Protein AF-A0A7X5IGL6-F1 (afdb_monomer_lite)

Sequence (252 aa):
SVEHILKLHDDEIRRQEVSFRLQKNGRVCREHMRFNRDTLEWEMNYDPYYCGSSRCAGMCPVLGHELDKKKGNVFYDVKISYLRNDLNGTLFEGQVDTRIIKGKKLFDHPVSMDIGKICARLCQDRIREKVRRHYFTQLFFSEYHGRYFSFEIQNVRAERRESRELMQDLEDIRNGIQIVHASDMEKRDSENKRERRRQARESAVRRLEKKLLENGYESLEKFSVDRRHADKWLGEERIAELEQMRLEKEKE

Foldseek 3Di:
DVVVVVVVLVVVLVVLVVVVCVVLVNLADPVQWDQDPVVRHIDGDDDLLVCQVVQDFAQHSNVRHGFAPQWWFWFKKKKKKWFDPVQPVHPCHRDIAIEIAGGDTPDPDTHGLVSLQVCLVPVPVVVVVVVCVVCVVVVVCCVVVVIDIDMDIGDTDIDRDGDDDVVVVVVCVVVVYHYHYPVVVVVVVVVVVVVVVVVVLVVLVVVLLVVCLVQNLVNDDPPDPSNVCCCVPQNDVNSVVSVVNSVVVVVD

Structure (mmCIF, N/CA/C/O backbone):
data_AF-A0A7X5IGL6-F1
#
_entry.id   AF-A0A7X5IGL6-F1
#
loop_
_atom_site.group_PDB
_atom_site.id
_atom_site.type_symbol
_atom_site.label_atom_id
_atom_site.label_alt_id
_atom_site.label_comp_id
_atom_site.label_asym_id
_atom_site.label_entity_id
_atom_site.label_seq_id
_atom_site.pdbx_PDB_ins_code
_atom_site.Cartn_x
_atom_site.Cartn_y
_atom_site.Cartn_z
_atom_site.occupancy
_atom_site.B_iso_or_equiv
_atom_site.auth_seq_id
_atom_site.auth_comp_id
_atom_site.auth_asym_id
_atom_site.auth_atom_id
_atom_site.pdbx_PDB_model_num
ATOM 1 N N . SER A 1 1 ? 49.011 -21.127 -3.233 1.00 74.75 1 SER A N 1
ATOM 2 C CA . SER A 1 1 ? 48.026 -21.138 -2.129 1.00 74.75 1 SER A CA 1
ATOM 3 C C . SER A 1 1 ? 46.642 -20.896 -2.706 1.00 74.75 1 SER A C 1
ATOM 5 O O . SER A 1 1 ? 46.536 -20.095 -3.630 1.00 74.75 1 SER A O 1
ATOM 7 N N . VAL A 1 2 ? 45.606 -21.561 -2.187 1.00 74.81 2 VAL A N 1
ATOM 8 C CA . VAL A 1 2 ? 44.196 -21.364 -2.593 1.00 74.81 2 VAL A CA 1
ATOM 9 C C . VAL A 1 2 ? 43.794 -19.885 -2.506 1.00 74.81 2 VAL A C 1
ATOM 11 O O . VAL A 1 2 ? 43.130 -19.364 -3.395 1.00 74.81 2 VAL A O 1
ATOM 14 N N . GLU A 1 3 ? 44.315 -19.168 -1.512 1.00 74.94 3 GLU A N 1
ATOM 15 C CA . GLU A 1 3 ? 44.096 -17.728 -1.331 1.00 74.94 3 GLU A CA 1
ATOM 16 C C . GLU A 1 3 ? 44.603 -16.870 -2.498 1.00 74.94 3 GLU A C 1
ATOM 18 O O . GLU A 1 3 ? 44.042 -15.819 -2.788 1.00 74.94 3 GLU A O 1
ATOM 23 N N . HIS A 1 4 ? 45.665 -17.302 -3.180 1.00 76.31 4 HIS A N 1
ATOM 24 C CA . HIS A 1 4 ? 46.206 -16.578 -4.329 1.00 76.31 4 HIS A CA 1
ATOM 25 C C . HIS A 1 4 ? 45.304 -16.736 -5.560 1.00 76.31 4 HIS A C 1
ATOM 27 O O . HIS A 1 4 ? 45.087 -15.775 -6.286 1.00 76.31 4 HIS A O 1
ATOM 33 N N . ILE A 1 5 ? 44.722 -17.923 -5.751 1.00 73.69 5 ILE A N 1
ATOM 34 C CA . ILE A 1 5 ? 43.797 -18.212 -6.858 1.00 73.69 5 ILE A CA 1
ATOM 35 C C . ILE A 1 5 ? 42.486 -17.437 -6.676 1.00 73.69 5 ILE A C 1
ATOM 37 O O . ILE A 1 5 ? 41.992 -16.843 -7.629 1.00 73.69 5 ILE A O 1
ATOM 41 N N . LEU A 1 6 ? 41.964 -17.378 -5.446 1.00 78.44 6 LEU A N 1
ATOM 42 C CA . LEU A 1 6 ? 40.771 -16.588 -5.128 1.00 78.44 6 LEU A CA 1
ATOM 43 C C . LEU A 1 6 ? 40.991 -15.091 -5.386 1.00 78.44 6 LEU A C 1
ATOM 45 O O . LEU A 1 6 ? 40.146 -14.451 -6.002 1.00 78.44 6 LEU A O 1
ATOM 49 N N . LYS A 1 7 ? 42.158 -14.551 -5.010 1.00 80.31 7 LYS A N 1
ATOM 50 C CA . LYS A 1 7 ? 42.509 -13.150 -5.294 1.00 80.31 7 LYS A CA 1
ATOM 51 C C . LYS A 1 7 ? 42.582 -12.850 -6.793 1.00 80.31 7 LYS A C 1
ATOM 53 O O . LYS A 1 7 ? 42.052 -11.835 -7.225 1.00 80.31 7 LYS A O 1
ATOM 58 N N . LEU A 1 8 ? 43.192 -13.735 -7.585 1.00 78.38 8 LEU A N 1
ATOM 59 C CA . LEU A 1 8 ? 43.260 -13.571 -9.042 1.00 78.38 8 LEU A CA 1
ATOM 60 C C . LEU A 1 8 ? 41.869 -13.595 -9.689 1.00 78.38 8 LEU A C 1
ATOM 62 O O . LEU A 1 8 ? 41.614 -12.843 -10.626 1.00 78.38 8 LEU A O 1
ATOM 66 N N . HIS A 1 9 ? 40.966 -14.433 -9.177 1.00 79.00 9 HIS A N 1
ATOM 67 C CA . HIS A 1 9 ? 39.586 -14.486 -9.646 1.00 79.00 9 HIS A CA 1
ATOM 68 C C . HIS A 1 9 ? 38.806 -13.212 -9.286 1.00 79.00 9 HIS A C 1
ATOM 70 O O . HIS A 1 9 ? 38.131 -12.648 -10.145 1.00 79.00 9 HIS A O 1
ATOM 76 N N . ASP A 1 10 ? 38.956 -12.704 -8.060 1.00 82.31 10 ASP A N 1
ATOM 77 C CA . ASP A 1 10 ? 38.349 -11.437 -7.635 1.00 82.31 10 ASP A CA 1
ATOM 78 C C . ASP A 1 10 ? 38.861 -10.244 -8.459 1.00 82.31 10 ASP A C 1
ATOM 80 O O . ASP A 1 10 ? 38.091 -9.345 -8.808 1.00 82.31 10 ASP A O 1
ATOM 84 N N . ASP A 1 11 ? 40.153 -10.230 -8.795 1.00 84.38 11 ASP A N 1
ATOM 85 C CA . ASP A 1 11 ? 40.749 -9.196 -9.643 1.00 84.38 11 ASP A CA 1
ATOM 86 C C . ASP A 1 11 ? 40.199 -9.246 -11.075 1.00 84.38 11 ASP A C 1
ATOM 88 O O . ASP A 1 11 ? 39.937 -8.199 -11.674 1.00 84.38 11 ASP A O 1
ATOM 92 N N . GLU A 1 12 ? 39.960 -10.443 -11.614 1.00 83.50 12 GLU A N 1
ATOM 93 C CA . GLU A 1 12 ? 39.344 -10.614 -12.931 1.00 83.50 12 GLU A CA 1
ATOM 94 C C . GLU A 1 12 ? 37.881 -10.146 -12.939 1.00 83.50 12 GLU A C 1
ATOM 96 O O . GLU A 1 12 ? 37.482 -9.379 -13.818 1.00 83.50 12 GLU A O 1
ATOM 101 N N . ILE A 1 13 ? 37.108 -10.481 -11.899 1.00 86.38 13 ILE A N 1
ATOM 102 C CA . ILE A 1 13 ? 35.734 -9.986 -11.719 1.00 86.38 13 ILE A CA 1
ATOM 103 C C . ILE A 1 13 ? 35.710 -8.448 -11.696 1.00 86.38 13 ILE A C 1
ATOM 105 O O . ILE A 1 13 ? 34.861 -7.827 -12.341 1.00 86.38 13 ILE A O 1
ATOM 109 N N . ARG A 1 14 ? 36.663 -7.803 -11.008 1.00 83.88 14 ARG A N 1
ATOM 110 C CA . ARG A 1 14 ? 36.775 -6.331 -10.981 1.00 83.88 14 ARG A CA 1
ATOM 111 C C . ARG A 1 14 ? 37.126 -5.740 -12.345 1.00 83.88 14 ARG A C 1
ATOM 113 O O . ARG A 1 14 ? 36.616 -4.677 -12.694 1.00 83.88 14 ARG A O 1
ATOM 120 N N . ARG A 1 15 ? 37.977 -6.395 -13.139 1.00 85.75 15 ARG A N 1
ATOM 121 C CA . ARG A 1 15 ? 38.280 -5.944 -14.512 1.00 85.75 15 ARG A CA 1
ATOM 122 C C . ARG A 1 15 ? 37.048 -6.017 -15.406 1.00 85.75 15 ARG A C 1
ATOM 124 O O . ARG A 1 15 ? 36.766 -5.061 -16.131 1.00 85.75 15 ARG A O 1
ATOM 131 N N . GLN A 1 16 ? 36.288 -7.103 -15.306 1.00 86.75 16 GLN A N 1
ATOM 132 C CA . GLN A 1 16 ? 35.021 -7.260 -16.018 1.00 86.75 16 GLN A CA 1
ATOM 133 C C . GLN A 1 16 ? 33.980 -6.214 -15.584 1.00 86.75 16 GLN A C 1
ATOM 135 O O . GLN A 1 16 ? 33.179 -5.756 -16.394 1.00 86.75 16 GLN A O 1
ATOM 140 N N . GLU A 1 17 ? 34.014 -5.762 -14.328 1.00 87.88 17 GLU A N 1
ATOM 141 C CA . GLU A 1 17 ? 33.139 -4.684 -13.854 1.00 87.88 17 GLU A CA 1
ATOM 142 C C . GLU A 1 17 ? 33.429 -3.366 -14.590 1.00 87.88 17 GLU A C 1
ATOM 144 O O . GLU A 1 17 ? 32.517 -2.640 -14.996 1.00 87.88 17 GLU A O 1
ATOM 149 N N . VAL A 1 18 ? 34.713 -3.045 -14.782 1.00 86.81 18 VAL A N 1
ATOM 150 C CA . VAL A 1 18 ? 35.140 -1.834 -15.496 1.00 86.81 18 VAL A CA 1
ATOM 151 C C . VAL A 1 18 ? 34.727 -1.902 -16.964 1.00 86.81 18 VAL A C 1
ATOM 153 O O . VAL A 1 18 ? 34.175 -0.926 -17.478 1.00 86.81 18 VAL A O 1
ATOM 156 N N . SER A 1 19 ? 34.931 -3.045 -17.628 1.00 87.88 19 SER A N 1
ATOM 157 C CA . SER A 1 19 ? 34.513 -3.219 -19.023 1.00 87.88 19 SER A CA 1
ATOM 158 C C . SER A 1 19 ? 32.992 -3.106 -19.174 1.00 87.88 19 SER A C 1
ATOM 160 O O . SER A 1 19 ? 32.521 -2.399 -20.066 1.00 87.88 19 SER A O 1
ATOM 162 N N . PHE A 1 20 ? 32.216 -3.681 -18.252 1.00 88.69 20 PHE A N 1
ATOM 163 C CA . PHE A 1 20 ? 30.758 -3.569 -18.236 1.00 88.69 20 PHE A CA 1
ATOM 164 C C . PHE A 1 20 ? 30.281 -2.117 -18.065 1.00 88.69 20 PHE A C 1
ATOM 166 O O . PHE A 1 20 ? 29.387 -1.649 -18.777 1.00 88.69 20 PHE A O 1
ATOM 173 N N . ARG A 1 21 ? 30.910 -1.349 -17.166 1.00 88.44 21 ARG A N 1
ATOM 174 C CA . ARG A 1 21 ? 30.607 0.084 -16.995 1.00 88.44 21 ARG A CA 1
ATOM 175 C C . ARG A 1 21 ? 30.885 0.893 -18.257 1.00 88.44 21 ARG A C 1
ATOM 177 O O . ARG A 1 21 ? 30.090 1.776 -18.586 1.00 88.44 21 ARG A O 1
ATOM 184 N N . LEU A 1 22 ? 31.975 0.588 -18.961 1.00 88.69 22 LEU A N 1
ATOM 185 C CA . LEU A 1 22 ? 32.311 1.218 -20.238 1.00 88.69 22 LEU A CA 1
ATOM 186 C C . LEU A 1 22 ? 31.281 0.871 -21.321 1.00 88.69 22 LEU A C 1
ATOM 188 O O . LEU A 1 22 ? 30.780 1.776 -21.980 1.00 88.69 22 LEU A O 1
ATOM 192 N N . GLN A 1 23 ? 30.877 -0.399 -21.436 1.00 88.81 23 GLN A N 1
ATOM 193 C CA . GLN A 1 23 ? 29.836 -0.838 -22.381 1.00 88.81 23 GLN A CA 1
ATOM 194 C C . GLN A 1 23 ? 28.493 -0.120 -22.173 1.00 88.81 23 GLN A C 1
ATOM 196 O O . GLN A 1 23 ? 27.742 0.097 -23.123 1.00 88.81 23 GLN A O 1
ATOM 201 N N . LYS A 1 24 ? 28.169 0.259 -20.932 1.00 86.62 24 LYS A N 1
ATOM 202 C CA . LYS A 1 24 ? 26.942 0.994 -20.583 1.00 86.62 24 LYS A CA 1
ATOM 203 C C . LYS A 1 24 ? 27.130 2.516 -20.540 1.00 86.62 24 LYS A C 1
ATOM 205 O O . LYS A 1 24 ? 26.273 3.214 -19.997 1.00 86.62 24 LYS A O 1
ATOM 210 N N . ASN A 1 25 ? 28.224 3.049 -21.093 1.00 86.50 25 ASN A N 1
ATOM 211 C CA . ASN A 1 25 ? 28.536 4.485 -21.122 1.00 86.50 25 ASN A CA 1
ATOM 212 C C . ASN A 1 25 ? 28.501 5.146 -19.729 1.00 86.50 25 ASN A C 1
ATOM 214 O O . ASN A 1 25 ? 28.015 6.265 -19.570 1.00 86.50 25 ASN A O 1
ATOM 218 N N . GLY A 1 26 ? 28.934 4.427 -18.690 1.00 82.75 26 GLY A N 1
ATOM 219 C CA . GLY A 1 26 ? 28.908 4.908 -17.307 1.00 82.75 26 GLY A CA 1
ATOM 220 C C . GLY A 1 26 ? 27.520 4.947 -16.654 1.00 82.75 26 GLY A C 1
ATOM 221 O O . GLY A 1 26 ? 27.426 5.294 -15.477 1.00 82.75 26 GLY A O 1
ATOM 222 N N . ARG A 1 27 ? 26.446 4.544 -17.353 1.00 87.25 27 ARG A N 1
ATOM 223 C CA . ARG A 1 27 ? 25.075 4.510 -16.813 1.00 87.25 27 ARG A CA 1
ATOM 224 C C . ARG A 1 27 ? 24.795 3.262 -15.982 1.00 87.25 27 ARG A C 1
ATOM 226 O O . ARG A 1 27 ? 23.858 2.510 -16.248 1.00 87.25 27 ARG A O 1
ATOM 233 N N . VAL A 1 28 ? 25.638 3.025 -14.983 1.00 88.31 28 VAL A N 1
ATOM 234 C CA . VAL A 1 28 ? 25.583 1.827 -14.141 1.00 88.31 28 VAL A CA 1
ATOM 235 C C . VAL A 1 28 ? 25.391 2.212 -12.686 1.00 88.31 28 VAL A C 1
ATOM 237 O O . VAL A 1 28 ? 26.174 2.971 -12.116 1.00 88.31 28 VAL A O 1
ATOM 240 N N . CYS A 1 29 ? 24.345 1.668 -12.066 1.00 89.88 29 CYS A N 1
ATOM 241 C CA . CYS A 1 29 ? 24.113 1.814 -10.635 1.00 89.88 29 CYS A CA 1
ATOM 242 C C . CYS A 1 29 ? 24.626 0.579 -9.899 1.00 89.88 29 CYS A C 1
ATOM 244 O O . CYS A 1 29 ? 24.190 -0.532 -10.189 1.00 89.88 29 CYS A O 1
ATOM 246 N N . ARG A 1 30 ? 25.520 0.786 -8.924 1.00 85.62 30 ARG A N 1
ATOM 247 C CA . ARG A 1 30 ? 26.105 -0.298 -8.120 1.00 85.62 30 ARG A CA 1
ATOM 248 C C . ARG A 1 30 ? 25.052 -1.106 -7.361 1.00 85.62 30 ARG A C 1
ATOM 250 O O . ARG A 1 30 ? 25.177 -2.316 -7.296 1.00 85.62 30 ARG A O 1
ATOM 257 N N . GLU A 1 31 ? 23.994 -0.455 -6.882 1.00 86.38 31 GLU A N 1
ATOM 258 C CA . GLU A 1 31 ? 22.890 -1.111 -6.159 1.00 86.38 31 GLU A CA 1
ATOM 259 C C . GLU A 1 31 ? 22.081 -2.081 -7.036 1.00 86.38 31 GLU A C 1
ATOM 261 O O . GLU A 1 31 ? 21.448 -3.005 -6.538 1.00 86.38 31 GLU A O 1
ATOM 266 N N . HIS A 1 32 ? 22.089 -1.869 -8.354 1.00 88.56 32 HIS A N 1
ATOM 267 C CA . HIS A 1 32 ? 21.346 -2.678 -9.326 1.00 88.56 32 HIS A CA 1
ATOM 268 C C . HIS A 1 32 ? 22.235 -3.599 -10.154 1.00 88.56 32 HIS A C 1
ATOM 270 O O . HIS A 1 32 ? 21.748 -4.274 -11.063 1.00 88.56 32 HIS A O 1
ATOM 276 N N . MET A 1 33 ? 23.531 -3.600 -9.865 1.00 90.31 33 MET A N 1
ATOM 277 C CA . MET A 1 33 ? 24.525 -4.372 -10.579 1.00 90.31 33 MET A CA 1
ATOM 278 C C . MET A 1 33 ? 24.950 -5.556 -9.716 1.00 90.31 33 MET A C 1
ATOM 280 O O . MET A 1 33 ? 25.257 -5.403 -8.536 1.00 90.31 33 MET A O 1
ATOM 284 N N . ARG A 1 34 ? 24.982 -6.743 -10.315 1.00 89.44 34 ARG A N 1
ATOM 285 C CA . ARG A 1 34 ? 25.409 -7.975 -9.651 1.00 89.44 34 ARG A CA 1
ATOM 286 C C . ARG A 1 34 ? 26.262 -8.807 -10.595 1.00 89.44 34 ARG A C 1
ATOM 288 O O . ARG A 1 34 ? 26.021 -8.817 -11.800 1.00 89.44 34 ARG A O 1
ATOM 295 N N . PHE A 1 35 ? 27.226 -9.522 -10.035 1.00 89.81 35 PHE A N 1
ATOM 296 C CA . PHE A 1 35 ? 27.970 -10.530 -10.774 1.00 89.81 35 PHE A CA 1
ATOM 297 C C . PHE A 1 35 ? 27.205 -11.852 -10.717 1.00 89.81 35 PHE A C 1
ATOM 299 O O . PHE A 1 35 ? 26.934 -12.366 -9.626 1.00 89.81 35 PHE A O 1
ATOM 306 N N . ASN A 1 36 ? 26.821 -12.379 -11.876 1.00 88.94 36 ASN A N 1
ATOM 307 C CA . ASN A 1 36 ? 26.193 -13.685 -11.978 1.00 88.94 36 ASN A CA 1
ATOM 308 C C . ASN A 1 36 ? 27.288 -14.757 -12.032 1.00 88.94 36 ASN A C 1
ATOM 310 O O . ASN A 1 36 ? 28.089 -14.802 -12.961 1.00 88.94 36 ASN A O 1
ATOM 314 N N . ARG A 1 37 ? 27.334 -15.616 -11.009 1.00 86.25 37 ARG A N 1
ATOM 315 C CA . ARG A 1 37 ? 28.366 -16.655 -10.879 1.00 86.25 37 ARG A CA 1
ATOM 316 C C . ARG A 1 37 ? 28.184 -17.813 -11.857 1.00 86.25 37 ARG A C 1
ATOM 318 O O . ARG A 1 37 ? 29.165 -18.485 -12.147 1.00 86.25 37 ARG A O 1
ATOM 325 N N . ASP A 1 38 ? 26.970 -18.025 -12.358 1.00 87.06 38 ASP A N 1
ATOM 326 C CA . ASP A 1 38 ? 26.668 -19.135 -13.263 1.00 87.06 38 ASP A CA 1
ATOM 327 C C . ASP A 1 38 ? 27.082 -18.801 -14.700 1.00 87.06 38 ASP A C 1
ATOM 329 O O . ASP A 1 38 ? 27.637 -19.642 -15.403 1.00 87.06 38 ASP A O 1
ATOM 333 N N . THR A 1 39 ? 26.853 -17.557 -15.130 1.00 86.81 39 THR A N 1
ATOM 334 C CA . THR A 1 39 ? 27.255 -17.067 -16.459 1.00 86.81 39 THR A CA 1
ATOM 335 C C . THR A 1 39 ? 28.644 -16.433 -16.469 1.00 86.81 39 THR A C 1
ATOM 337 O O . THR A 1 39 ? 29.204 -16.235 -17.541 1.00 86.81 39 THR A O 1
ATOM 340 N N . LEU A 1 40 ? 29.216 -16.147 -15.292 1.00 86.25 40 LEU A N 1
ATOM 341 C CA . LEU A 1 40 ? 30.467 -15.402 -15.109 1.00 86.25 40 LEU A CA 1
ATOM 342 C C . LEU A 1 40 ? 30.434 -14.001 -15.747 1.00 86.25 40 LEU A C 1
ATOM 344 O O . LEU A 1 40 ? 31.455 -13.495 -16.214 1.00 86.25 40 LEU A O 1
ATOM 348 N N . GLU A 1 41 ? 29.262 -13.362 -15.745 1.00 87.50 41 GLU A N 1
ATOM 349 C CA . GLU A 1 41 ? 29.037 -12.046 -16.345 1.00 87.50 41 GLU A CA 1
ATOM 350 C C . GLU A 1 41 ? 28.425 -11.052 -15.350 1.00 87.50 41 GLU A C 1
ATOM 352 O O . GLU A 1 41 ? 27.676 -11.401 -14.431 1.00 87.50 41 GLU A O 1
ATOM 357 N N . TRP A 1 42 ? 28.725 -9.768 -15.551 1.00 89.62 42 TRP A N 1
ATOM 358 C CA . TRP A 1 42 ? 28.048 -8.685 -14.845 1.00 89.62 42 TRP A CA 1
ATOM 359 C C . TRP A 1 42 ? 26.691 -8.395 -15.479 1.00 89.62 42 TRP A C 1
ATOM 361 O O . TRP A 1 42 ? 26.584 -8.109 -16.670 1.00 89.62 42 TRP A O 1
ATOM 371 N N . GLU A 1 43 ? 25.653 -8.387 -14.652 1.00 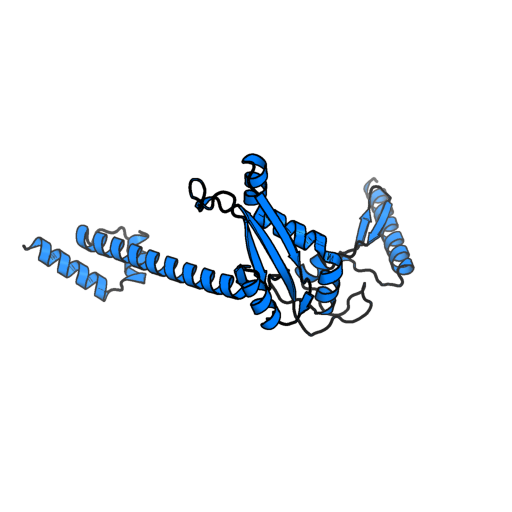90.81 43 GLU A N 1
ATOM 372 C CA . GLU A 1 43 ? 24.294 -8.034 -15.044 1.00 90.81 43 GLU A CA 1
ATOM 373 C C . GLU A 1 43 ? 23.845 -6.779 -14.295 1.00 90.81 43 GLU A C 1
ATOM 375 O O . GLU A 1 43 ? 24.175 -6.574 -13.123 1.00 90.81 43 GLU A O 1
ATOM 380 N N . MET A 1 44 ? 23.028 -5.952 -14.949 1.00 89.69 44 MET A N 1
ATOM 381 C CA . MET A 1 44 ? 22.347 -4.835 -14.297 1.00 89.69 44 MET A CA 1
ATOM 382 C C . MET A 1 44 ? 20.845 -4.935 -14.527 1.00 89.69 44 MET A C 1
ATOM 384 O O . MET A 1 44 ? 20.375 -4.766 -15.651 1.00 89.69 44 MET A O 1
ATOM 388 N N . ASN A 1 45 ? 20.103 -5.127 -13.439 1.00 89.50 45 ASN A N 1
ATOM 389 C CA . ASN A 1 45 ? 18.646 -5.178 -13.444 1.00 89.50 45 ASN A CA 1
ATOM 390 C C . ASN A 1 45 ? 18.116 -3.964 -12.688 1.00 89.50 45 ASN A C 1
ATOM 392 O O . ASN A 1 45 ? 18.061 -3.941 -11.456 1.00 89.50 45 ASN A O 1
ATOM 396 N N . TYR A 1 46 ? 17.767 -2.924 -13.444 1.00 89.81 46 TYR A N 1
ATOM 397 C CA . TYR A 1 46 ? 17.248 -1.697 -12.862 1.00 89.81 46 TYR A CA 1
ATOM 398 C C . TYR A 1 46 ? 15.848 -1.926 -12.286 1.00 89.81 46 TYR A C 1
ATOM 400 O O . TYR A 1 46 ? 14.901 -2.200 -13.021 1.00 89.81 46 TYR A O 1
ATOM 408 N N . ASP A 1 47 ? 15.725 -1.788 -10.966 1.00 91.12 47 ASP A N 1
ATOM 409 C CA . ASP A 1 47 ? 14.462 -1.923 -10.247 1.00 91.12 47 ASP A CA 1
ATOM 410 C C . ASP A 1 47 ? 14.059 -0.569 -9.632 1.00 91.12 47 ASP A C 1
ATOM 412 O O . ASP A 1 47 ? 14.547 -0.188 -8.560 1.00 91.12 47 ASP A O 1
ATOM 416 N N . PRO A 1 48 ? 13.149 0.176 -10.284 1.00 91.94 48 PRO A N 1
ATOM 417 C CA . PRO A 1 48 ? 12.723 1.483 -9.801 1.00 91.94 48 PRO A CA 1
ATOM 418 C C . PRO A 1 48 ? 11.949 1.384 -8.476 1.00 91.94 48 PRO A C 1
ATOM 420 O O . PRO A 1 48 ? 11.962 2.338 -7.695 1.00 91.94 48 PRO A O 1
ATOM 423 N N . TYR A 1 49 ? 11.326 0.235 -8.169 1.00 93.38 49 TYR A N 1
ATOM 424 C CA . TYR A 1 49 ? 10.671 0.022 -6.878 1.00 93.38 49 TYR A CA 1
ATOM 425 C C . TYR A 1 49 ? 11.693 0.031 -5.744 1.00 93.38 49 TYR A C 1
ATOM 427 O O . TYR A 1 49 ? 11.498 0.714 -4.737 1.00 93.38 49 TYR A O 1
ATOM 435 N N . TYR A 1 50 ? 12.804 -0.686 -5.921 1.00 92.44 50 TYR A N 1
ATOM 436 C CA . TYR A 1 50 ? 13.895 -0.681 -4.952 1.00 92.44 50 TYR A CA 1
ATOM 437 C C . TYR A 1 50 ? 14.502 0.719 -4.807 1.00 92.44 50 TYR A C 1
ATOM 439 O O . TYR A 1 50 ? 14.643 1.188 -3.683 1.00 92.44 50 TYR A O 1
ATOM 447 N N . CYS A 1 51 ? 14.730 1.450 -5.907 1.00 92.12 51 CYS A N 1
ATOM 448 C CA . CYS A 1 51 ? 15.161 2.856 -5.848 1.00 92.12 51 CYS A CA 1
ATOM 449 C C . CYS A 1 51 ? 14.235 3.730 -4.975 1.00 92.12 51 CYS A C 1
ATOM 451 O O . CYS A 1 51 ? 14.700 4.559 -4.187 1.00 92.12 51 CYS A O 1
ATOM 453 N N . GLY A 1 52 ? 12.914 3.555 -5.105 1.00 91.31 52 GLY A N 1
ATOM 454 C CA . GLY A 1 52 ? 11.922 4.263 -4.291 1.00 91.31 52 GLY A CA 1
ATOM 455 C C . GLY A 1 52 ? 11.939 3.834 -2.821 1.00 91.31 52 GLY A C 1
ATOM 456 O O . GLY A 1 52 ? 11.872 4.678 -1.923 1.00 91.31 52 GLY A O 1
ATOM 457 N N . SER A 1 53 ? 12.088 2.533 -2.567 1.00 90.81 53 SER A N 1
ATOM 458 C CA . SER A 1 53 ? 12.181 1.957 -1.221 1.00 90.81 53 SER A CA 1
ATOM 459 C C . SER A 1 53 ? 13.437 2.425 -0.479 1.00 90.81 53 SER A C 1
ATOM 461 O O . SER A 1 53 ? 13.343 2.873 0.662 1.00 90.81 53 SER A O 1
ATOM 463 N N . SER A 1 54 ? 14.587 2.411 -1.156 1.00 89.50 54 SER A N 1
ATOM 464 C CA . SER A 1 54 ? 15.899 2.834 -0.646 1.00 89.50 54 SER A CA 1
ATOM 465 C C . SER A 1 54 ? 16.074 4.355 -0.598 1.00 89.50 54 SER A C 1
ATOM 467 O O . SER A 1 54 ? 17.123 4.845 -0.191 1.00 89.50 54 SER A O 1
ATOM 469 N N . ARG A 1 55 ? 15.041 5.119 -0.983 1.00 89.19 55 ARG A N 1
ATOM 470 C CA . ARG A 1 55 ? 15.005 6.590 -0.923 1.00 89.19 55 ARG A CA 1
ATOM 471 C C . ARG A 1 55 ? 16.139 7.250 -1.712 1.00 89.19 55 ARG A C 1
ATOM 473 O O . ARG A 1 55 ? 16.685 8.262 -1.272 1.00 89.19 55 ARG A O 1
ATOM 480 N N . CYS A 1 56 ? 16.455 6.713 -2.892 1.00 88.62 56 CYS A N 1
ATOM 481 C CA . CYS A 1 56 ? 17.483 7.279 -3.761 1.00 88.62 56 CYS A CA 1
ATOM 482 C C . CYS A 1 56 ? 17.236 8.777 -4.029 1.00 88.62 56 CYS A C 1
ATOM 484 O O . CYS A 1 56 ? 16.110 9.219 -4.291 1.00 88.62 56 CYS A O 1
ATOM 486 N N . ALA A 1 57 ? 18.311 9.559 -3.955 1.00 86.50 57 ALA A N 1
ATOM 487 C CA . ALA A 1 57 ? 18.317 11.004 -4.141 1.00 86.50 57 ALA A CA 1
ATOM 488 C C . ALA A 1 57 ? 19.636 11.451 -4.794 1.00 86.50 57 ALA A C 1
ATOM 490 O O . ALA A 1 57 ? 20.631 10.733 -4.729 1.00 86.50 57 ALA A O 1
ATOM 491 N N . GLY A 1 58 ? 19.639 12.640 -5.401 1.00 88.44 58 GLY A N 1
ATOM 492 C CA . GLY A 1 58 ? 20.806 13.185 -6.098 1.00 88.44 58 GLY A CA 1
ATOM 493 C C . GLY A 1 58 ? 20.969 12.615 -7.507 1.00 88.44 58 GLY A C 1
ATOM 494 O O . GLY A 1 58 ? 19.982 12.353 -8.195 1.00 88.44 58 GLY A O 1
ATOM 495 N N . MET A 1 59 ? 22.215 12.453 -7.951 1.00 90.81 59 MET A N 1
ATOM 496 C CA . MET A 1 59 ? 22.5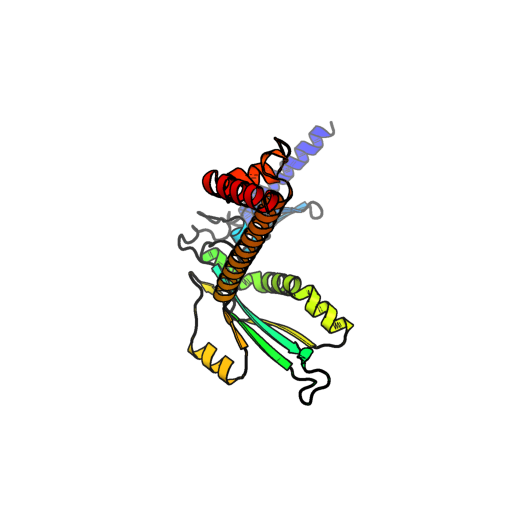41 11.953 -9.288 1.00 90.81 59 MET A CA 1
ATOM 497 C C . MET A 1 59 ? 22.155 10.478 -9.426 1.00 90.81 59 MET A C 1
ATOM 499 O O . MET A 1 59 ? 22.629 9.636 -8.663 1.00 90.81 59 MET A O 1
ATOM 503 N N . CYS A 1 60 ? 21.307 10.157 -10.406 1.00 91.94 60 CYS A N 1
ATOM 504 C CA . CYS A 1 60 ? 20.993 8.777 -10.752 1.00 91.94 60 CYS A CA 1
ATOM 505 C C . CYS A 1 60 ? 21.888 8.311 -11.911 1.00 91.94 60 CYS A C 1
ATOM 507 O O . CYS A 1 60 ? 21.705 8.791 -13.032 1.00 91.94 60 CYS A O 1
ATOM 509 N N . PRO A 1 61 ? 22.792 7.333 -11.699 1.00 89.88 61 PRO A N 1
ATOM 510 C CA . PRO A 1 61 ? 23.671 6.850 -12.762 1.00 89.88 61 PRO A CA 1
ATOM 511 C C . PRO A 1 61 ? 22.900 6.270 -13.954 1.00 89.88 61 PRO A C 1
ATOM 513 O O . PRO A 1 61 ? 23.287 6.474 -15.096 1.00 89.88 61 PRO A O 1
ATOM 516 N N . VAL A 1 62 ? 21.780 5.585 -13.701 1.00 90.44 62 VAL A N 1
ATOM 517 C CA . VAL A 1 62 ? 20.974 4.925 -14.747 1.00 90.44 62 VAL A CA 1
ATOM 518 C C . VAL A 1 62 ? 20.258 5.953 -15.624 1.00 90.44 62 VAL A C 1
ATOM 520 O O . VAL A 1 62 ? 20.280 5.841 -16.848 1.00 90.44 62 VAL A O 1
ATOM 523 N N . LEU A 1 63 ? 19.641 6.967 -15.008 1.00 89.06 63 LEU A N 1
ATOM 524 C CA . LEU A 1 63 ? 18.932 8.024 -15.737 1.00 89.06 63 LEU A CA 1
ATOM 525 C C . LEU A 1 63 ? 19.891 9.061 -16.335 1.00 89.06 63 LEU A C 1
ATOM 527 O O . LEU A 1 63 ? 19.541 9.734 -17.301 1.00 89.06 63 LEU A O 1
ATOM 531 N N . GLY A 1 64 ? 21.108 9.169 -15.797 1.00 88.88 64 GLY A N 1
ATOM 532 C CA . GLY A 1 64 ? 22.143 10.080 -16.281 1.00 88.88 64 GLY A CA 1
ATOM 533 C C . GLY A 1 64 ? 21.905 11.547 -15.919 1.00 88.88 64 GLY A C 1
ATOM 534 O O . GLY A 1 64 ? 22.527 12.420 -16.515 1.00 88.88 64 GLY A O 1
ATOM 535 N N . HIS A 1 65 ? 21.012 11.832 -14.969 1.00 90.50 65 HIS A N 1
ATOM 536 C CA . HIS A 1 65 ? 20.737 13.182 -14.478 1.00 90.50 65 HIS A CA 1
ATOM 537 C C . HIS A 1 65 ? 20.418 13.184 -12.976 1.00 90.50 65 HIS A C 1
ATOM 539 O O . HIS A 1 65 ? 20.221 12.135 -12.352 1.00 90.50 65 HIS A O 1
ATOM 545 N N . GLU A 1 66 ? 20.387 14.377 -12.381 1.00 92.88 66 GLU A N 1
ATOM 546 C CA . GLU A 1 66 ? 19.938 14.561 -11.001 1.00 92.88 66 GLU A CA 1
ATOM 547 C C . GLU A 1 66 ? 18.427 14.326 -10.903 1.00 92.88 66 GLU A C 1
ATOM 549 O O . GLU A 1 66 ? 17.656 14.829 -11.722 1.00 92.88 66 GLU A O 1
ATOM 554 N N . LEU A 1 67 ? 18.014 13.532 -9.918 1.00 92.06 67 LEU A N 1
ATOM 555 C CA . LEU A 1 67 ? 16.612 13.232 -9.655 1.00 92.06 67 LEU A CA 1
ATOM 556 C C . LEU A 1 67 ? 15.850 14.492 -9.239 1.00 92.06 67 LEU A C 1
ATOM 558 O O . LEU A 1 67 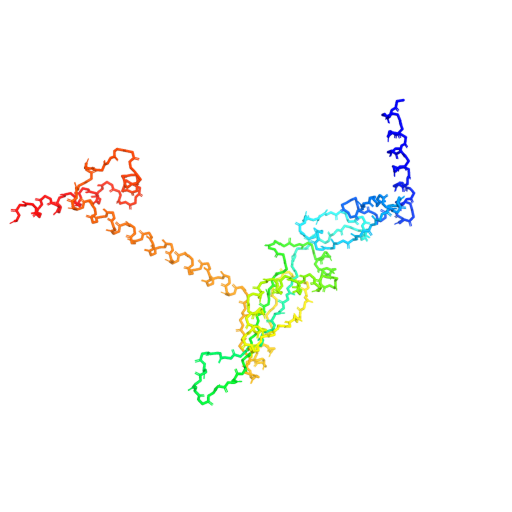? 16.351 15.297 -8.451 1.00 92.06 67 LEU A O 1
ATOM 562 N N . ASP A 1 68 ? 14.597 14.607 -9.682 1.00 90.81 68 ASP A N 1
ATOM 563 C CA . ASP A 1 68 ? 13.732 15.724 -9.311 1.00 90.81 68 ASP A CA 1
ATOM 564 C C . ASP A 1 68 ? 13.650 15.875 -7.779 1.00 90.81 68 ASP A C 1
ATOM 566 O O . ASP A 1 68 ? 13.391 14.917 -7.028 1.00 90.81 68 ASP A O 1
ATOM 570 N N . LYS A 1 69 ? 13.862 17.115 -7.323 1.00 89.75 69 LYS A N 1
ATOM 571 C CA . LYS A 1 69 ? 13.735 17.534 -5.923 1.00 89.75 69 LYS A CA 1
ATOM 572 C C . LYS A 1 69 ? 12.282 17.476 -5.465 1.00 89.75 69 LYS A C 1
ATOM 574 O O . LYS A 1 69 ? 12.024 17.279 -4.276 1.00 89.75 69 LYS A O 1
ATOM 579 N N . LYS A 1 70 ? 11.324 17.623 -6.388 1.00 91.94 70 LYS A N 1
ATOM 580 C CA . LYS A 1 70 ? 9.902 17.452 -6.093 1.00 91.94 70 LYS A CA 1
ATOM 581 C C . LYS A 1 70 ? 9.649 16.003 -5.692 1.00 91.94 70 LYS A C 1
ATOM 583 O O . LYS A 1 70 ? 10.014 15.055 -6.387 1.00 91.94 70 LYS A O 1
ATOM 588 N N . LYS A 1 71 ? 8.996 15.849 -4.543 1.00 92.94 71 LYS A N 1
ATOM 589 C CA . LYS A 1 71 ? 8.616 14.551 -3.994 1.00 92.94 71 LYS A CA 1
ATOM 590 C C . LYS A 1 71 ? 7.125 14.303 -4.193 1.00 92.94 71 LYS A C 1
ATOM 592 O O . LYS A 1 71 ? 6.325 15.232 -4.083 1.00 92.94 71 LYS A O 1
ATOM 597 N N . GLY A 1 72 ? 6.773 13.053 -4.450 1.00 93.88 72 GLY A N 1
ATOM 598 C CA . GLY A 1 72 ? 5.410 12.572 -4.625 1.00 93.88 72 GLY A CA 1
ATOM 599 C C . GLY A 1 72 ? 5.316 11.082 -4.333 1.00 93.88 72 GLY A C 1
ATOM 600 O O . GLY A 1 72 ? 6.143 10.535 -3.611 1.00 93.88 72 GLY A O 1
ATOM 601 N N . ASN A 1 73 ? 4.306 10.415 -4.865 1.00 95.12 73 ASN A N 1
ATOM 602 C CA . ASN A 1 73 ? 4.115 8.980 -4.725 1.00 95.12 73 ASN A CA 1
ATOM 603 C C . ASN A 1 73 ? 3.480 8.410 -5.993 1.00 95.12 73 ASN A C 1
ATOM 605 O O . ASN A 1 73 ? 3.017 9.156 -6.856 1.00 95.12 73 ASN A O 1
ATOM 609 N N . VAL A 1 74 ? 3.456 7.086 -6.092 1.00 95.25 74 VAL A N 1
ATOM 610 C CA . VAL A 1 74 ? 2.640 6.387 -7.079 1.00 95.25 74 VAL A CA 1
ATOM 611 C C . VAL A 1 74 ? 1.317 6.033 -6.421 1.00 95.25 74 VAL A C 1
ATOM 613 O O . VAL A 1 74 ? 1.293 5.324 -5.413 1.00 95.25 74 VAL A O 1
ATOM 616 N N . PHE A 1 75 ? 0.240 6.553 -6.988 1.00 95.38 75 PHE A N 1
ATOM 617 C CA . PHE A 1 75 ? -1.131 6.272 -6.608 1.00 95.38 75 PHE A CA 1
ATOM 618 C C . PHE A 1 75 ? -1.743 5.296 -7.605 1.00 95.38 75 PHE A C 1
ATOM 620 O O . PHE A 1 75 ? -1.435 5.341 -8.795 1.00 95.38 75 PHE A O 1
ATOM 627 N N . TYR A 1 76 ? -2.581 4.397 -7.115 1.00 95.25 76 TYR A N 1
ATOM 628 C CA . TYR A 1 76 ? -3.347 3.467 -7.932 1.00 95.25 76 TYR A CA 1
ATOM 629 C C . TYR A 1 76 ? -4.692 3.195 -7.275 1.00 95.25 76 TYR A C 1
ATOM 631 O O . TYR A 1 76 ? -4.831 3.264 -6.049 1.00 95.25 76 TYR A O 1
ATOM 639 N N . ASP A 1 77 ? -5.663 2.844 -8.102 1.00 94.94 77 ASP A N 1
ATOM 640 C CA . ASP A 1 77 ? -7.007 2.512 -7.667 1.00 94.94 77 ASP A CA 1
ATOM 641 C C . ASP A 1 77 ? -7.200 0.998 -7.771 1.00 94.94 77 ASP A C 1
ATOM 643 O O . ASP A 1 77 ? -6.624 0.331 -8.636 1.00 94.94 77 ASP A O 1
ATOM 647 N N . VAL A 1 78 ? -7.985 0.437 -6.854 1.00 95.94 78 VAL A N 1
ATOM 648 C CA . VAL A 1 78 ? -8.290 -0.996 -6.832 1.00 95.94 78 VAL A CA 1
ATOM 649 C C . VAL A 1 78 ? -9.792 -1.173 -6.917 1.00 95.94 78 VAL A C 1
ATOM 651 O O . VAL A 1 78 ? -10.510 -0.865 -5.966 1.00 95.94 78 VAL A O 1
ATOM 654 N N . LYS A 1 79 ? -10.256 -1.700 -8.046 1.00 95.69 79 LYS A N 1
ATOM 655 C CA . LYS A 1 79 ? -11.636 -2.141 -8.228 1.00 95.69 79 LYS A CA 1
ATOM 656 C C . LYS A 1 79 ? -11.746 -3.574 -7.734 1.00 95.69 79 LYS A C 1
ATOM 658 O O . LYS A 1 79 ? -10.940 -4.417 -8.104 1.00 95.69 79 LYS A O 1
ATOM 663 N N . ILE A 1 80 ? -12.713 -3.846 -6.875 1.00 95.75 80 ILE A N 1
ATOM 664 C CA . ILE A 1 80 ? -12.959 -5.156 -6.278 1.00 95.75 80 ILE A CA 1
ATOM 665 C C . ILE A 1 80 ? -14.397 -5.518 -6.588 1.00 95.75 80 ILE A C 1
ATOM 667 O O . ILE A 1 80 ? -15.292 -4.726 -6.301 1.00 95.75 80 ILE A O 1
ATOM 671 N N . SER A 1 81 ? -14.612 -6.711 -7.119 1.00 93.94 81 SER A N 1
ATOM 672 C CA . SER A 1 81 ? -15.948 -7.254 -7.349 1.00 93.94 81 SER A CA 1
ATOM 673 C C . SER A 1 81 ? -16.097 -8.524 -6.531 1.00 93.94 81 SER A C 1
ATOM 675 O O . SER A 1 81 ? -15.187 -9.355 -6.512 1.00 93.94 81 SER A O 1
ATOM 677 N N . TYR A 1 82 ? -17.207 -8.675 -5.818 1.00 91.75 82 TYR A N 1
ATOM 678 C CA . TYR A 1 82 ? -17.409 -9.829 -4.950 1.00 91.75 82 TYR A CA 1
ATOM 679 C C . TYR A 1 82 ? -18.880 -10.204 -4.818 1.00 91.75 82 TYR A C 1
ATOM 681 O O . TYR A 1 82 ? -19.766 -9.356 -4.903 1.00 91.75 82 TYR A O 1
ATOM 689 N N . LEU A 1 83 ? -19.123 -11.489 -4.574 1.00 89.44 83 LEU A N 1
ATOM 690 C CA . LEU A 1 83 ? -20.449 -12.009 -4.262 1.00 89.44 83 LEU A CA 1
ATOM 691 C C . LEU A 1 83 ? -20.865 -11.631 -2.829 1.00 89.44 83 LEU A C 1
ATOM 693 O O . LEU A 1 83 ? -20.121 -11.874 -1.870 1.00 89.44 83 LEU A O 1
ATOM 697 N N . ARG A 1 84 ? -22.064 -11.059 -2.681 1.00 86.00 84 ARG A N 1
ATOM 698 C CA . ARG A 1 84 ? -22.676 -10.678 -1.398 1.00 86.00 84 ARG A CA 1
ATOM 699 C C . ARG A 1 84 ? -23.181 -11.907 -0.637 1.00 86.00 84 ARG A C 1
ATOM 701 O O . ARG A 1 84 ? -24.330 -12.308 -0.762 1.00 86.00 84 ARG A O 1
ATOM 708 N N . ASN A 1 85 ? -22.311 -12.496 0.184 1.00 81.62 85 ASN A N 1
ATOM 709 C CA . ASN A 1 85 ? -22.659 -13.687 0.976 1.00 81.62 85 ASN A CA 1
ATOM 710 C C . ASN A 1 85 ? -23.630 -13.398 2.137 1.00 81.62 85 ASN A C 1
ATOM 712 O O . ASN A 1 85 ? -24.243 -14.320 2.662 1.00 81.62 85 ASN A O 1
ATOM 716 N N . ASP A 1 86 ? -23.746 -12.140 2.568 1.00 83.31 86 ASP A N 1
ATOM 717 C CA . ASP A 1 86 ? -24.691 -11.692 3.601 1.00 83.31 86 ASP A CA 1
ATOM 718 C C . ASP A 1 86 ? -26.157 -11.788 3.155 1.00 83.31 86 ASP A C 1
ATOM 720 O O . ASP A 1 86 ? -27.050 -11.781 3.997 1.00 83.31 86 ASP A O 1
ATOM 724 N N . LEU A 1 87 ? -26.394 -11.892 1.844 1.00 83.69 87 LEU A N 1
ATOM 725 C CA . LEU A 1 87 ? -27.720 -11.992 1.236 1.00 83.69 87 LEU A CA 1
ATOM 726 C C . LEU A 1 87 ? -28.098 -13.433 0.856 1.00 83.69 87 LEU A C 1
ATOM 728 O O . LEU A 1 87 ? -29.170 -13.646 0.286 1.00 83.69 87 LEU A O 1
ATOM 732 N N . ASN A 1 88 ? -27.252 -14.423 1.153 1.00 81.81 88 ASN A N 1
ATOM 733 C CA . ASN A 1 88 ? -27.554 -15.826 0.862 1.00 81.81 88 ASN A CA 1
ATOM 734 C C . ASN A 1 88 ? -28.808 -16.273 1.631 1.00 81.81 88 ASN A C 1
ATOM 736 O O . ASN A 1 88 ? -28.938 -15.990 2.823 1.00 81.81 88 ASN A O 1
ATOM 740 N N . GLY A 1 89 ? -29.736 -16.961 0.958 1.00 81.50 89 GLY A N 1
ATOM 741 C CA . GLY A 1 89 ? -31.044 -17.299 1.524 1.00 81.50 89 GLY A CA 1
ATOM 742 C C . GLY A 1 89 ? -32.073 -16.161 1.495 1.00 81.50 89 GLY A C 1
ATOM 743 O O . GLY A 1 89 ? -33.158 -16.314 2.056 1.00 81.50 89 GLY A O 1
ATOM 744 N N . THR A 1 90 ? -31.768 -15.028 0.851 1.00 89.50 90 THR A N 1
ATOM 745 C CA . THR A 1 90 ? -32.731 -13.946 0.576 1.00 89.50 90 THR A CA 1
ATOM 746 C C . THR A 1 90 ? -33.079 -13.883 -0.914 1.00 89.50 90 THR A C 1
ATOM 748 O O . THR A 1 90 ? -32.444 -14.532 -1.741 1.00 89.50 90 THR A O 1
ATOM 751 N N . LEU A 1 91 ? -34.055 -13.046 -1.287 1.00 87.44 91 LEU A N 1
ATOM 752 C CA . LEU A 1 91 ? -34.423 -12.800 -2.692 1.00 87.44 91 LEU A CA 1
ATOM 753 C C . LEU A 1 91 ? -33.283 -12.214 -3.546 1.00 87.44 91 LEU A C 1
ATOM 755 O O . LEU A 1 91 ? -33.384 -12.212 -4.769 1.00 87.44 91 LEU A O 1
ATOM 759 N N . PHE A 1 92 ? -32.222 -11.706 -2.914 1.00 84.06 92 PHE A N 1
ATOM 760 C CA . PHE A 1 92 ? -31.072 -11.086 -3.575 1.00 84.06 92 PHE A CA 1
ATOM 761 C C . PHE A 1 92 ? -29.824 -11.984 -3.553 1.00 84.06 92 PHE A C 1
ATOM 763 O O . PHE A 1 92 ? -28.701 -11.508 -3.730 1.00 84.06 92 PHE A O 1
ATOM 770 N N . GLU A 1 93 ? -29.998 -13.287 -3.312 1.00 85.06 93 GLU A N 1
ATOM 771 C CA . GLU A 1 93 ? -28.910 -14.255 -3.412 1.00 85.06 93 GLU A CA 1
ATOM 772 C C . GLU A 1 93 ? -28.282 -14.233 -4.815 1.00 85.06 93 GLU A C 1
ATOM 774 O O . GLU A 1 93 ? -28.967 -14.127 -5.832 1.00 85.06 93 GLU A O 1
ATOM 779 N N . GLY A 1 94 ? -26.951 -14.300 -4.872 1.00 83.69 94 GLY A N 1
ATOM 780 C CA . GLY A 1 94 ? -26.213 -14.193 -6.131 1.00 83.69 94 GLY A CA 1
ATOM 781 C C . GLY A 1 94 ? -25.860 -12.760 -6.550 1.00 83.69 94 GLY A C 1
ATOM 782 O O . GLY A 1 94 ? -25.173 -12.586 -7.556 1.00 83.69 94 GLY A O 1
ATOM 783 N N . GLN A 1 95 ? -26.257 -11.732 -5.788 1.00 88.19 95 GLN A N 1
ATOM 784 C CA . GLN A 1 95 ? -25.876 -10.348 -6.077 1.00 88.19 95 GLN A CA 1
ATOM 785 C C . GLN A 1 95 ? -24.350 -10.149 -6.007 1.00 88.19 95 GLN A C 1
ATOM 787 O O . GLN A 1 95 ? -23.686 -10.518 -5.032 1.00 88.19 95 GLN A O 1
ATOM 792 N N . VAL A 1 96 ? -23.797 -9.520 -7.047 1.00 90.12 96 VAL A N 1
ATOM 793 C CA . VAL A 1 96 ? -22.388 -9.123 -7.123 1.00 90.12 96 VAL A CA 1
ATOM 794 C C . VAL A 1 96 ? -22.292 -7.619 -6.943 1.00 90.12 96 VAL A C 1
ATOM 796 O O . VAL A 1 96 ? -22.824 -6.857 -7.747 1.00 90.12 96 VAL A O 1
ATOM 799 N N . ASP A 1 97 ? -21.553 -7.205 -5.921 1.00 91.75 97 ASP A N 1
ATOM 800 C CA . ASP A 1 97 ? -21.273 -5.798 -5.674 1.00 91.75 97 ASP A CA 1
ATOM 801 C C . ASP A 1 97 ? -19.861 -5.450 -6.136 1.00 91.75 97 ASP A C 1
ATOM 803 O O . ASP A 1 97 ? -18.934 -6.267 -6.101 1.00 91.75 97 ASP A O 1
ATOM 807 N N . THR A 1 98 ? -19.699 -4.195 -6.548 1.00 94.50 98 THR A N 1
ATOM 808 C CA . THR A 1 98 ? -18.415 -3.641 -6.966 1.00 94.50 98 THR A CA 1
ATOM 809 C C . THR A 1 98 ? -18.049 -2.465 -6.075 1.00 94.50 98 THR A C 1
ATOM 811 O O . THR A 1 98 ? -18.854 -1.567 -5.829 1.00 94.50 98 THR A O 1
ATOM 814 N N . ARG A 1 99 ? -16.798 -2.450 -5.619 1.00 94.81 99 ARG A N 1
ATOM 815 C CA . ARG A 1 99 ? -16.223 -1.378 -4.811 1.00 94.81 99 ARG A CA 1
ATOM 816 C C . ARG A 1 99 ? -14.897 -0.921 -5.395 1.00 94.81 99 ARG A C 1
ATOM 818 O O . ARG A 1 99 ? -14.019 -1.745 -5.630 1.00 94.81 99 ARG A O 1
ATOM 825 N N . ILE A 1 100 ? -14.711 0.384 -5.548 1.00 94.75 100 ILE A N 1
ATOM 826 C CA . ILE A 1 100 ? -13.436 0.985 -5.941 1.00 94.75 100 ILE A CA 1
ATOM 827 C C . ILE A 1 100 ? -12.807 1.657 -4.725 1.00 94.75 100 ILE A C 1
ATOM 829 O O . ILE A 1 100 ? -13.410 2.510 -4.076 1.00 94.75 100 ILE A O 1
ATOM 833 N N . ILE A 1 101 ? -11.571 1.263 -4.424 1.00 94.56 101 ILE A N 1
ATOM 834 C CA . ILE A 1 101 ? -10.727 1.924 -3.434 1.00 94.56 101 ILE A CA 1
ATOM 835 C C . ILE A 1 101 ? -9.766 2.838 -4.188 1.00 94.56 101 ILE A C 1
ATOM 837 O O . ILE A 1 101 ? -8.843 2.341 -4.838 1.00 94.56 101 ILE A O 1
ATOM 841 N N . LYS A 1 102 ? -9.984 4.151 -4.110 1.00 93.56 102 LYS A N 1
ATOM 842 C CA . LYS A 1 102 ? -9.184 5.150 -4.829 1.00 93.56 102 LYS A CA 1
ATOM 843 C C . LYS A 1 102 ? -7.980 5.617 -4.010 1.00 93.56 102 LYS A C 1
ATOM 845 O O . LYS A 1 102 ? -8.013 5.622 -2.776 1.00 93.56 102 LYS A O 1
ATOM 850 N N . GLY A 1 103 ? -6.902 5.952 -4.720 1.00 92.56 103 GLY A N 1
ATOM 851 C CA . GLY A 1 103 ? -5.730 6.641 -4.179 1.00 92.56 103 GLY A CA 1
ATOM 852 C C . GLY A 1 103 ? -4.858 5.827 -3.225 1.00 92.56 103 GLY A C 1
ATOM 853 O O . GLY A 1 103 ? -4.236 6.378 -2.310 1.00 92.56 103 GLY A O 1
ATOM 854 N N . LYS A 1 104 ? -4.745 4.510 -3.433 1.00 94.06 104 LYS A N 1
ATOM 855 C CA . LYS A 1 104 ? -3.786 3.697 -2.673 1.00 94.06 104 LYS A CA 1
ATOM 856 C C . LYS A 1 104 ? -2.361 4.090 -3.045 1.00 94.06 104 LYS A C 1
ATOM 858 O O . LYS A 1 104 ? -2.018 4.203 -4.218 1.00 94.06 104 LYS A O 1
ATOM 863 N N . LYS A 1 105 ? -1.509 4.257 -2.035 1.00 94.62 105 LYS A N 1
ATOM 864 C CA . LYS A 1 105 ? -0.091 4.591 -2.214 1.00 94.62 105 LYS A CA 1
ATOM 865 C C . LYS A 1 105 ? 0.740 3.331 -2.448 1.00 94.62 105 LYS A C 1
ATOM 867 O O . LYS A 1 105 ? 0.533 2.294 -1.808 1.00 94.62 105 LYS A O 1
ATOM 872 N N . LEU A 1 106 ? 1.717 3.417 -3.347 1.00 94.25 106 LEU A N 1
ATOM 873 C CA . LEU A 1 106 ? 2.703 2.355 -3.539 1.00 94.25 106 LEU A CA 1
ATOM 874 C C . LEU A 1 106 ? 3.727 2.335 -2.403 1.00 94.25 106 LEU A C 1
ATOM 876 O O . LEU A 1 106 ? 3.983 1.266 -1.843 1.00 94.25 106 LEU A O 1
ATOM 880 N N . PHE A 1 107 ? 4.262 3.506 -2.053 1.00 93.75 107 PHE A N 1
ATOM 881 C CA . PHE A 1 107 ? 5.267 3.684 -1.006 1.00 93.75 107 PHE A CA 1
ATOM 882 C C . PHE A 1 107 ? 4.664 4.335 0.242 1.00 93.75 107 PHE A C 1
ATOM 884 O O . PHE A 1 107 ? 3.774 5.177 0.135 1.00 93.75 107 PHE A O 1
ATOM 891 N N . ASP A 1 108 ? 5.192 4.015 1.421 1.00 91.62 108 ASP A N 1
ATOM 892 C CA . ASP A 1 108 ? 4.734 4.618 2.686 1.00 91.62 108 ASP A CA 1
ATOM 893 C C . ASP A 1 108 ? 5.324 6.023 2.914 1.00 91.62 108 ASP A C 1
ATOM 895 O O . ASP A 1 108 ? 4.849 6.797 3.745 1.00 91.62 108 ASP A O 1
ATOM 899 N N . HIS A 1 109 ? 6.353 6.382 2.143 1.00 92.38 109 HIS A N 1
ATOM 900 C CA . HIS A 1 109 ? 7.037 7.673 2.170 1.00 92.38 109 HIS A CA 1
ATOM 901 C C . HIS A 1 109 ? 7.058 8.322 0.781 1.00 92.38 109 HIS A C 1
ATOM 903 O O . HIS A 1 109 ? 6.952 7.626 -0.230 1.00 92.38 109 HIS A O 1
ATOM 909 N N . PRO A 1 110 ? 7.215 9.654 0.699 1.00 92.62 110 PRO A N 1
ATOM 910 C CA . PRO A 1 110 ? 7.288 10.334 -0.584 1.00 92.62 110 PRO A CA 1
ATOM 911 C C . PRO A 1 110 ? 8.637 10.073 -1.282 1.00 92.62 110 PRO A C 1
ATOM 913 O O . PRO A 1 110 ? 9.704 10.146 -0.670 1.00 92.62 110 PRO A O 1
ATOM 916 N N . VAL A 1 111 ? 8.586 9.790 -2.581 1.00 93.81 111 VAL A N 1
ATOM 917 C CA . VAL A 1 111 ? 9.717 9.466 -3.466 1.00 93.81 111 VAL A CA 1
ATOM 918 C C . VAL A 1 111 ? 9.942 10.578 -4.494 1.00 93.81 111 VAL A C 1
ATOM 920 O O . VAL A 1 111 ? 9.078 11.432 -4.683 1.00 93.81 111 VAL A O 1
ATOM 923 N N . SER A 1 112 ? 11.108 10.616 -5.150 1.00 94.31 112 SER A N 1
ATOM 924 C CA . SER A 1 112 ? 11.323 11.551 -6.271 1.00 94.31 112 SER A CA 1
ATOM 925 C C . SER A 1 112 ? 10.304 11.293 -7.384 1.00 94.31 112 SER A C 1
ATOM 927 O O . SER A 1 112 ? 9.980 10.138 -7.672 1.00 94.31 112 SER A O 1
ATOM 929 N N . MET A 1 113 ? 9.814 12.362 -8.014 1.00 93.62 113 MET A N 1
ATOM 930 C CA . MET A 1 113 ? 8.847 12.254 -9.107 1.00 93.62 113 MET A CA 1
ATOM 931 C C . MET A 1 113 ? 9.370 11.436 -10.289 1.00 93.62 113 MET A C 1
ATOM 933 O O . MET A 1 113 ? 8.574 10.747 -10.920 1.00 93.62 113 MET A O 1
ATOM 937 N N . ASP A 1 114 ? 10.673 11.450 -10.569 1.00 93.00 114 ASP A N 1
ATOM 938 C CA . ASP A 1 114 ? 11.242 10.658 -11.667 1.00 93.00 114 ASP A CA 1
ATOM 939 C C . ASP A 1 114 ? 11.137 9.160 -11.382 1.00 93.00 114 ASP A C 1
ATOM 941 O O . ASP A 1 114 ? 10.590 8.407 -12.189 1.00 93.00 114 ASP A O 1
ATOM 945 N N . ILE A 1 115 ? 11.547 8.741 -10.179 1.00 92.94 115 ILE A N 1
ATOM 946 C CA . ILE A 1 115 ? 11.397 7.355 -9.715 1.00 92.94 115 ILE A CA 1
ATOM 947 C C . ILE A 1 115 ? 9.917 6.963 -9.706 1.00 92.94 115 ILE A C 1
ATOM 949 O O . ILE A 1 115 ? 9.565 5.882 -10.175 1.00 92.94 115 ILE A O 1
ATOM 953 N N . GLY A 1 116 ? 9.041 7.849 -9.221 1.00 94.31 116 GLY A N 1
ATOM 954 C CA . GLY A 1 116 ? 7.597 7.632 -9.218 1.00 94.31 116 GLY A CA 1
ATOM 955 C C . GLY A 1 116 ? 7.033 7.398 -10.623 1.00 94.31 116 GLY A C 1
ATOM 956 O O . GLY A 1 116 ? 6.330 6.415 -10.842 1.00 94.31 116 GLY A O 1
ATOM 957 N N . LYS A 1 117 ? 7.374 8.249 -11.599 1.00 94.31 117 LYS A N 1
A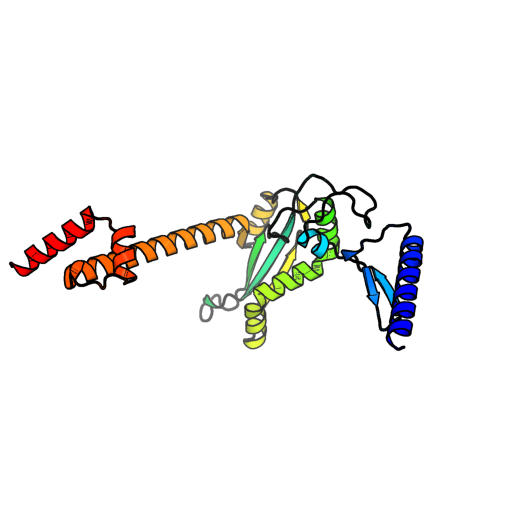TOM 958 C CA . LYS A 1 117 ? 6.922 8.117 -12.997 1.00 94.31 117 LYS A CA 1
ATOM 959 C C . LYS A 1 117 ? 7.390 6.808 -13.626 1.00 94.31 117 LYS A C 1
ATOM 961 O O . LYS A 1 117 ? 6.623 6.167 -14.340 1.00 94.31 117 LYS A O 1
ATOM 966 N N . ILE A 1 118 ? 8.628 6.400 -13.354 1.00 94.12 118 ILE A N 1
ATOM 967 C CA . ILE A 1 118 ? 9.160 5.128 -13.849 1.00 94.12 118 ILE A CA 1
ATOM 968 C C . ILE A 1 118 ? 8.442 3.955 -13.173 1.00 94.12 118 ILE A C 1
ATOM 970 O O . ILE A 1 118 ? 8.027 3.020 -13.854 1.00 94.12 118 ILE A O 1
ATOM 974 N N . CYS A 1 119 ? 8.222 4.025 -11.857 1.00 94.19 119 CYS A N 1
ATOM 975 C CA . CYS A 1 119 ? 7.477 3.007 -11.118 1.00 94.19 119 CYS A CA 1
ATOM 976 C C . CYS A 1 119 ? 6.043 2.854 -11.629 1.00 94.19 119 CYS A C 1
ATOM 978 O O . CYS A 1 119 ? 5.567 1.733 -11.759 1.00 94.19 119 CYS A O 1
ATOM 980 N N . ALA A 1 120 ? 5.359 3.949 -11.961 1.00 94.12 120 ALA A N 1
ATOM 981 C CA . ALA A 1 120 ? 4.006 3.888 -12.510 1.00 94.12 120 ALA A CA 1
ATOM 982 C C . ALA A 1 120 ? 3.940 3.088 -13.828 1.00 94.12 120 ALA A C 1
ATOM 984 O O . ALA A 1 120 ? 2.937 2.437 -14.109 1.00 94.12 120 ALA A O 1
ATOM 985 N N . ARG A 1 121 ? 5.025 3.100 -14.616 1.00 92.19 121 ARG A N 1
ATOM 986 C CA . ARG A 1 121 ? 5.133 2.358 -15.880 1.00 92.19 121 ARG A CA 1
ATOM 987 C C . ARG A 1 121 ? 5.595 0.915 -15.686 1.00 92.19 121 ARG A C 1
ATOM 989 O O . ARG A 1 121 ? 5.011 0.018 -16.276 1.00 92.19 121 ARG A O 1
ATOM 996 N N . LEU A 1 122 ? 6.638 0.694 -14.883 1.00 91.06 122 LEU A N 1
ATOM 997 C CA . LEU A 1 122 ? 7.332 -0.599 -14.799 1.00 91.06 122 LEU A CA 1
ATOM 998 C C . LEU A 1 122 ? 6.884 -1.482 -13.626 1.00 91.06 122 LEU A C 1
ATOM 1000 O O . LEU A 1 122 ? 7.085 -2.690 -13.665 1.00 91.06 122 LEU A O 1
ATOM 1004 N N . CYS A 1 123 ? 6.279 -0.923 -12.575 1.00 90.25 123 CYS A N 1
ATOM 1005 C CA . CYS A 1 123 ? 5.969 -1.671 -11.350 1.00 90.25 123 CYS A CA 1
ATOM 1006 C C . CYS A 1 123 ? 4.536 -2.220 -11.299 1.00 90.25 123 CYS A C 1
ATOM 1008 O O . CYS A 1 123 ? 4.072 -2.564 -10.211 1.00 90.25 123 CYS A O 1
ATOM 1010 N N . GLN A 1 124 ? 3.820 -2.314 -12.425 1.00 91.00 124 GLN A N 1
ATOM 1011 C CA . GLN A 1 124 ? 2.422 -2.770 -12.434 1.00 91.00 124 GLN A CA 1
ATOM 1012 C C . GLN A 1 124 ? 2.262 -4.182 -11.853 1.00 91.00 124 GLN A C 1
ATOM 1014 O O . GLN A 1 124 ? 1.387 -4.403 -11.013 1.00 91.00 124 GLN A O 1
ATOM 1019 N N . ASP A 1 125 ? 3.161 -5.105 -12.201 1.00 91.50 125 ASP A N 1
ATOM 1020 C CA . ASP A 1 125 ? 3.143 -6.472 -11.670 1.00 91.50 125 ASP A CA 1
ATOM 1021 C C . ASP A 1 125 ? 3.385 -6.510 -10.160 1.00 91.50 125 ASP A C 1
ATOM 1023 O O . ASP A 1 125 ? 2.713 -7.246 -9.440 1.00 91.50 125 ASP A O 1
ATOM 1027 N N . ARG A 1 126 ? 4.269 -5.649 -9.642 1.00 90.94 126 ARG A N 1
ATOM 1028 C CA . ARG A 1 126 ? 4.511 -5.533 -8.194 1.00 90.94 126 ARG A CA 1
ATOM 1029 C C . ARG A 1 126 ? 3.307 -4.974 -7.454 1.00 90.94 126 ARG A C 1
ATOM 1031 O O . ARG A 1 126 ? 3.002 -5.431 -6.354 1.00 90.94 126 ARG A O 1
ATOM 1038 N N . ILE A 1 127 ? 2.614 -3.995 -8.038 1.00 93.00 127 ILE A N 1
ATOM 1039 C CA . ILE A 1 127 ? 1.360 -3.477 -7.476 1.00 93.00 127 ILE A CA 1
ATOM 1040 C C . ILE A 1 127 ? 0.326 -4.608 -7.440 1.00 93.00 127 ILE A C 1
ATOM 1042 O O . ILE A 1 127 ? -0.291 -4.837 -6.399 1.00 93.00 127 ILE A O 1
ATOM 1046 N N . ARG A 1 128 ? 0.193 -5.370 -8.533 1.00 94.00 128 ARG A N 1
ATOM 1047 C CA . ARG A 1 128 ? -0.693 -6.541 -8.619 1.00 94.00 128 ARG A CA 1
ATOM 1048 C C . ARG A 1 128 ? -0.376 -7.577 -7.564 1.00 94.00 128 ARG A C 1
ATOM 1050 O O . ARG A 1 128 ? -1.284 -8.032 -6.876 1.00 94.00 128 ARG A O 1
ATOM 1057 N N . GLU A 1 129 ? 0.891 -7.906 -7.387 1.00 93.31 129 GLU A N 1
ATOM 1058 C CA . GLU A 1 129 ? 1.323 -8.862 -6.380 1.00 93.31 129 GLU A CA 1
ATOM 1059 C C . GLU A 1 129 ? 1.049 -8.351 -4.957 1.00 93.31 129 GLU A C 1
ATOM 1061 O O . GLU A 1 129 ? 0.544 -9.098 -4.121 1.00 93.31 129 GLU A O 1
ATOM 1066 N N . LYS A 1 130 ? 1.293 -7.061 -4.687 1.00 92.75 130 LYS A N 1
ATOM 1067 C CA . LYS A 1 130 ? 0.993 -6.423 -3.394 1.00 92.75 130 LYS A CA 1
ATOM 1068 C C . LYS A 1 130 ? -0.502 -6.496 -3.069 1.00 92.75 130 LYS A C 1
ATOM 1070 O O . LYS A 1 130 ? -0.867 -6.851 -1.948 1.00 92.75 130 LYS A O 1
ATOM 1075 N N . VAL A 1 131 ? -1.367 -6.201 -4.041 1.00 94.19 131 VAL A N 1
ATOM 1076 C CA . VAL A 1 131 ? -2.830 -6.292 -3.885 1.00 94.19 131 VAL A CA 1
ATOM 1077 C C . VAL A 1 131 ? -3.276 -7.748 -3.732 1.00 94.19 131 VAL A C 1
ATOM 1079 O O . VAL A 1 131 ? -4.058 -8.048 -2.832 1.00 94.19 131 VAL A O 1
ATOM 1082 N N . ARG A 1 132 ? -2.725 -8.667 -4.533 1.00 93.50 132 ARG A N 1
ATOM 1083 C CA . ARG A 1 132 ? -2.998 -10.108 -4.437 1.00 93.50 132 ARG A CA 1
ATOM 1084 C C . ARG A 1 132 ? -2.650 -10.657 -3.057 1.00 93.50 132 ARG A C 1
ATOM 1086 O O . ARG A 1 132 ? -3.448 -11.387 -2.486 1.00 93.50 132 ARG A O 1
ATOM 1093 N N . ARG A 1 133 ? -1.490 -10.284 -2.505 1.00 92.81 133 ARG A N 1
ATOM 1094 C CA . ARG A 1 133 ? -1.080 -10.671 -1.146 1.00 92.81 133 ARG A CA 1
ATOM 1095 C C . ARG A 1 133 ? -2.023 -10.103 -0.087 1.00 92.81 133 ARG A C 1
ATOM 1097 O O . ARG A 1 133 ? -2.363 -10.807 0.856 1.00 92.81 133 ARG A O 1
ATOM 1104 N N . HIS A 1 134 ? -2.477 -8.860 -0.250 1.00 92.44 134 HIS A N 1
ATOM 1105 C CA . HIS A 1 134 ? -3.426 -8.241 0.678 1.00 92.44 134 HIS A CA 1
ATOM 1106 C C . HIS A 1 134 ? -4.799 -8.936 0.686 1.00 92.44 134 HIS A C 1
ATOM 1108 O O . HIS A 1 134 ? -5.394 -9.068 1.751 1.00 92.44 134 HIS A O 1
ATOM 1114 N N . TYR A 1 135 ? -5.273 -9.406 -0.474 1.00 92.31 135 TYR A N 1
ATOM 1115 C CA . TYR A 1 135 ? -6.549 -10.122 -0.619 1.00 92.31 135 TYR A CA 1
ATOM 1116 C C . TYR A 1 135 ? -6.401 -11.646 -0.759 1.00 92.31 135 TYR A C 1
ATOM 1118 O O . TYR A 1 135 ? -7.304 -12.315 -1.262 1.00 92.31 135 TYR A O 1
ATOM 1126 N N . PHE A 1 136 ? -5.269 -12.210 -0.326 1.00 90.62 136 PHE A N 1
ATOM 1127 C CA . PHE A 1 136 ? -4.966 -13.634 -0.499 1.00 90.62 136 PHE A CA 1
ATOM 1128 C C . PHE A 1 136 ? -6.059 -14.527 0.096 1.00 90.62 136 PHE A C 1
ATOM 1130 O O . PHE A 1 136 ? -6.535 -15.448 -0.558 1.00 90.62 136 PHE A O 1
ATOM 1137 N N . THR A 1 137 ? -6.504 -14.211 1.311 1.00 88.06 137 THR A N 1
ATOM 1138 C CA . THR A 1 137 ? -7.534 -14.973 2.020 1.00 88.06 137 THR A CA 1
ATOM 1139 C C . THR A 1 137 ? -8.870 -14.962 1.277 1.00 88.06 137 THR A C 1
ATOM 1141 O O . THR A 1 137 ? -9.523 -15.994 1.171 1.00 88.06 137 THR A O 1
ATOM 1144 N N . GLN A 1 138 ? -9.279 -13.812 0.737 1.00 89.50 138 GLN A N 1
ATOM 1145 C CA . GLN A 1 138 ? -10.527 -13.681 -0.015 1.00 89.50 138 GLN A CA 1
ATOM 1146 C C . GLN A 1 138 ? -10.472 -14.475 -1.320 1.00 89.50 138 GLN A C 1
ATOM 1148 O O . GLN A 1 138 ? -11.428 -15.182 -1.621 1.00 89.50 138 GLN A O 1
ATOM 1153 N N . LEU A 1 139 ? -9.347 -14.401 -2.039 1.00 89.38 139 LEU A N 1
ATOM 1154 C CA . LEU A 1 139 ? -9.109 -15.171 -3.264 1.00 89.38 139 LEU A CA 1
ATOM 1155 C C . LEU A 1 139 ? -9.120 -16.682 -2.995 1.00 89.38 139 LEU A C 1
ATOM 1157 O O . LEU A 1 139 ? -9.749 -17.445 -3.723 1.00 89.38 139 LEU A O 1
ATOM 1161 N N . PHE A 1 140 ? -8.464 -17.110 -1.917 1.00 88.00 140 PHE A N 1
ATOM 1162 C CA . PHE A 1 140 ? -8.434 -18.512 -1.517 1.00 88.00 140 PHE A CA 1
ATOM 1163 C C . PHE A 1 140 ? -9.838 -19.035 -1.183 1.00 88.00 140 PHE A C 1
ATOM 1165 O O . PHE A 1 140 ? -10.255 -20.074 -1.686 1.00 88.00 140 PHE A O 1
ATOM 1172 N N . PHE A 1 141 ? -10.608 -18.298 -0.375 1.00 85.62 141 PHE A N 1
ATOM 1173 C CA . PHE A 1 141 ? -11.968 -18.709 -0.023 1.00 85.62 141 PHE A CA 1
ATOM 1174 C C . PHE A 1 141 ? -12.945 -18.634 -1.193 1.00 85.62 141 PHE A C 1
ATOM 1176 O O . PHE A 1 141 ? -13.895 -19.416 -1.220 1.00 85.62 141 PHE A O 1
ATOM 1183 N N . SER A 1 142 ? -12.747 -17.713 -2.140 1.00 86.31 142 SER A N 1
ATOM 1184 C CA . SER A 1 142 ? -13.577 -17.665 -3.341 1.00 86.31 142 SER A CA 1
ATOM 1185 C C . SER A 1 142 ? -13.395 -18.913 -4.191 1.00 86.31 142 SER A C 1
ATOM 1187 O O . SER A 1 142 ? -14.379 -19.542 -4.564 1.00 86.31 142 SER A O 1
ATOM 1189 N N . GLU A 1 143 ? -12.148 -19.332 -4.387 1.00 83.19 143 GLU A N 1
ATOM 1190 C CA . GLU A 1 143 ? -11.830 -20.552 -5.124 1.00 83.19 143 GLU A CA 1
ATOM 1191 C C . GLU A 1 143 ? -12.335 -21.803 -4.390 1.00 83.19 143 GLU A C 1
ATOM 1193 O O . GLU A 1 143 ? -13.000 -22.647 -4.983 1.00 83.19 143 GLU A O 1
ATOM 1198 N N . TYR A 1 144 ? -12.104 -21.885 -3.077 1.00 83.81 144 TYR A N 1
ATOM 1199 C CA . TYR A 1 144 ? -12.450 -23.064 -2.283 1.00 83.81 144 TYR A CA 1
ATOM 1200 C C . TYR A 1 144 ? -13.963 -23.264 -2.077 1.00 83.81 144 TYR A C 1
ATOM 1202 O O . TYR A 1 144 ? -14.448 -24.392 -2.107 1.00 83.81 144 TYR A O 1
ATOM 1210 N N . HIS A 1 145 ? -14.726 -22.188 -1.862 1.00 82.00 145 HIS A N 1
ATOM 1211 C CA . HIS A 1 145 ? -16.172 -22.260 -1.600 1.00 82.00 145 HIS A CA 1
ATOM 1212 C C . HIS A 1 145 ? -17.040 -21.953 -2.829 1.00 82.00 145 HIS A C 1
ATOM 1214 O O . HIS A 1 145 ? -18.242 -21.746 -2.674 1.00 82.00 145 HIS A O 1
ATOM 1220 N N . GLY A 1 146 ? -16.451 -21.862 -4.028 1.00 76.31 146 GLY A N 1
ATOM 1221 C CA . GLY A 1 146 ? -17.179 -21.504 -5.250 1.00 76.31 146 GLY A CA 1
ATOM 1222 C C . GLY A 1 146 ? -17.806 -20.105 -5.206 1.00 76.31 146 GLY A C 1
ATOM 1223 O O . GLY A 1 146 ? -18.829 -19.864 -5.842 1.00 76.31 146 GLY A O 1
ATOM 1224 N N . ARG A 1 147 ? -17.230 -19.179 -4.430 1.00 82.88 147 ARG A N 1
ATOM 1225 C CA . ARG A 1 147 ? -17.689 -17.782 -4.375 1.00 82.88 147 ARG A CA 1
ATOM 1226 C C . ARG A 1 147 ? -16.974 -16.968 -5.447 1.00 82.88 147 ARG A C 1
ATOM 1228 O O . ARG A 1 147 ? -15.893 -17.326 -5.898 1.00 82.88 147 ARG A O 1
ATOM 1235 N N . TYR A 1 148 ? -17.539 -15.822 -5.810 1.00 87.06 148 TYR A N 1
ATOM 1236 C CA . TYR A 1 148 ? -16.883 -14.891 -6.726 1.00 87.06 148 TYR A CA 1
ATOM 1237 C C . TYR A 1 148 ? -16.143 -13.791 -5.958 1.00 87.06 148 TYR A C 1
ATOM 1239 O O . TYR A 1 148 ? -16.733 -13.095 -5.128 1.00 87.06 148 TYR A O 1
ATOM 1247 N N . PHE A 1 149 ? -14.851 -13.632 -6.248 1.00 92.31 149 PHE A N 1
ATOM 1248 C CA . PHE A 1 149 ? -14.041 -12.494 -5.824 1.00 92.31 149 PHE A CA 1
ATOM 1249 C C . PHE A 1 149 ? -12.996 -12.190 -6.899 1.00 92.31 149 PHE A C 1
ATOM 1251 O O . PHE A 1 149 ? -12.215 -13.060 -7.282 1.00 92.31 149 PHE A O 1
ATOM 1258 N N . SER A 1 150 ? -12.951 -10.949 -7.365 1.00 93.12 150 SER A N 1
ATOM 1259 C CA . SER A 1 150 ? -11.954 -10.479 -8.322 1.00 93.12 150 SER A CA 1
ATOM 1260 C C . SER A 1 150 ? -11.495 -9.069 -7.975 1.00 93.12 150 SER A C 1
ATOM 1262 O O . SER A 1 150 ? -12.192 -8.307 -7.299 1.00 93.12 150 SER A O 1
ATOM 1264 N N . PHE A 1 151 ? -10.290 -8.721 -8.420 1.00 95.19 151 PHE A N 1
ATOM 1265 C CA . PHE A 1 151 ? -9.776 -7.367 -8.293 1.00 95.19 151 PHE A CA 1
ATOM 1266 C C . PHE A 1 151 ? -9.065 -6.933 -9.572 1.00 95.19 151 PHE A C 1
ATOM 1268 O O . PHE A 1 151 ? -8.430 -7.735 -10.255 1.00 95.19 151 PHE A O 1
ATOM 1275 N N . GLU A 1 152 ? -9.126 -5.640 -9.850 1.00 94.88 152 GLU A N 1
ATOM 1276 C CA . GLU A 1 152 ? -8.468 -4.986 -10.972 1.00 94.88 152 GLU A CA 1
ATOM 1277 C C . GLU A 1 152 ? -7.730 -3.747 -10.471 1.00 94.88 152 GLU A C 1
ATOM 1279 O O . GLU A 1 152 ? -8.208 -3.029 -9.589 1.00 94.88 152 GLU A O 1
ATOM 1284 N N . ILE A 1 153 ? -6.552 -3.496 -11.037 1.00 95.06 153 ILE A N 1
ATOM 1285 C CA . ILE A 1 153 ? -5.779 -2.282 -10.766 1.00 95.06 153 ILE A CA 1
ATOM 1286 C C . ILE A 1 153 ? -6.031 -1.297 -11.891 1.00 95.06 153 ILE A C 1
ATOM 1288 O O . ILE A 1 153 ? -5.884 -1.645 -13.061 1.00 95.06 153 ILE A O 1
ATOM 1292 N N . GLN A 1 154 ? -6.370 -0.068 -11.524 1.00 93.31 154 GLN A N 1
ATOM 1293 C CA . GLN A 1 154 ? -6.693 1.007 -12.453 1.00 93.31 154 GLN A CA 1
ATOM 1294 C C . GLN A 1 154 ? -5.938 2.287 -12.061 1.00 93.31 154 GLN A C 1
ATOM 1296 O O . GLN A 1 154 ? -5.430 2.411 -10.944 1.00 93.31 154 GLN A O 1
ATOM 1301 N N . ASN A 1 155 ? -5.828 3.231 -13.001 1.00 90.88 155 ASN A N 1
ATOM 1302 C CA . ASN A 1 155 ? -5.323 4.595 -12.776 1.00 90.88 155 ASN A CA 1
ATOM 1303 C C . ASN A 1 155 ? -3.976 4.686 -12.029 1.00 90.88 155 ASN A C 1
ATOM 1305 O O . ASN A 1 155 ? -3.809 5.509 -11.122 1.00 90.88 155 ASN A O 1
ATOM 1309 N N . VAL A 1 156 ? -3.003 3.847 -12.409 1.00 94.00 156 VAL A N 1
ATOM 1310 C CA . VAL A 1 156 ? -1.641 3.904 -11.856 1.00 94.00 156 VAL A CA 1
ATOM 1311 C C . VAL A 1 156 ? -0.951 5.179 -12.339 1.00 94.00 156 VAL A C 1
ATOM 1313 O O . VAL A 1 156 ? -0.661 5.335 -13.525 1.00 94.00 156 VAL A O 1
ATOM 1316 N N . ARG A 1 157 ? -0.659 6.094 -11.416 1.00 94.06 157 ARG A N 1
ATOM 1317 C CA . ARG A 1 157 ? -0.139 7.431 -11.722 1.00 94.06 157 ARG A CA 1
ATOM 1318 C C . ARG A 1 157 ? 0.857 7.907 -10.679 1.00 94.06 157 ARG A C 1
ATOM 1320 O O . ARG A 1 157 ? 0.770 7.546 -9.513 1.00 94.06 157 ARG A O 1
ATOM 1327 N N . ALA A 1 158 ? 1.810 8.734 -11.094 1.00 94.44 158 ALA A N 1
ATOM 1328 C CA . ALA A 1 158 ? 2.760 9.370 -10.189 1.00 94.44 158 ALA A CA 1
ATOM 1329 C C . ALA A 1 158 ? 2.347 10.822 -9.943 1.00 94.44 158 ALA A C 1
ATOM 1331 O O . ALA A 1 158 ? 2.344 11.626 -10.873 1.00 94.44 158 ALA A O 1
ATOM 1332 N N . GLU A 1 159 ? 2.039 11.169 -8.696 1.00 93.06 159 GLU A N 1
ATOM 1333 C CA . GLU A 1 159 ? 1.541 12.495 -8.323 1.00 93.06 159 GLU A CA 1
ATOM 1334 C C . GLU A 1 159 ? 2.148 12.972 -7.004 1.00 93.06 159 GLU A C 1
ATOM 1336 O O . GLU A 1 159 ? 2.610 12.191 -6.175 1.00 93.06 159 GLU A O 1
ATOM 1341 N N . ARG A 1 160 ? 2.128 14.287 -6.769 1.00 90.44 160 ARG A N 1
ATOM 1342 C CA . ARG A 1 160 ? 2.593 14.864 -5.498 1.00 90.44 160 ARG A CA 1
ATOM 1343 C C . ARG A 1 160 ? 1.615 14.611 -4.349 1.00 90.44 160 ARG A C 1
ATOM 1345 O O . ARG A 1 160 ? 2.028 14.463 -3.200 1.00 90.44 160 ARG A O 1
ATOM 1352 N N . ARG A 1 161 ? 0.324 14.621 -4.659 1.00 86.50 161 ARG A N 1
ATOM 1353 C CA . ARG A 1 161 ? -0.799 14.379 -3.755 1.00 86.50 161 ARG A CA 1
ATOM 1354 C C . ARG A 1 161 ? -1.839 13.591 -4.532 1.00 86.50 161 ARG A C 1
ATOM 1356 O O . ARG A 1 161 ? -1.889 13.731 -5.746 1.00 86.50 161 ARG A O 1
ATOM 1363 N N . GLU A 1 162 ? -2.640 12.821 -3.813 1.00 83.25 162 GLU A N 1
ATOM 1364 C CA . GLU A 1 162 ? -3.797 12.126 -4.367 1.00 83.25 162 GLU A CA 1
ATOM 1365 C C . GLU A 1 162 ? -4.726 13.139 -5.052 1.00 83.25 162 GLU A C 1
ATOM 1367 O O . GLU A 1 162 ? -5.245 14.052 -4.400 1.00 83.25 162 GLU A O 1
ATOM 1372 N N . SER A 1 163 ? -4.897 13.004 -6.366 1.00 81.00 163 SER A N 1
ATOM 1373 C CA . SER A 1 163 ? -5.953 13.691 -7.104 1.00 81.00 163 SER A CA 1
ATOM 1374 C C . SER A 1 163 ? -7.301 13.014 -6.851 1.00 81.00 163 SER A C 1
ATOM 1376 O O . SER A 1 163 ? -7.409 11.787 -6.882 1.00 81.00 163 SER A O 1
ATOM 1378 N N . ARG A 1 164 ? -8.330 13.823 -6.582 1.00 83.81 164 ARG A N 1
ATOM 1379 C CA . ARG A 1 164 ? -9.720 13.372 -6.448 1.00 83.81 164 ARG A CA 1
ATOM 1380 C C . ARG A 1 164 ? -10.524 13.936 -7.612 1.00 83.81 164 ARG A C 1
ATOM 1382 O O . ARG A 1 164 ? -10.719 15.149 -7.688 1.00 83.81 164 ARG A O 1
ATOM 1389 N N . GLU A 1 165 ? -10.968 13.068 -8.512 1.00 82.50 165 GLU A N 1
ATOM 1390 C CA . GLU A 1 165 ? -11.770 13.453 -9.673 1.00 82.50 165 GLU A CA 1
ATOM 1391 C C . GLU A 1 165 ? -13.258 13.272 -9.375 1.00 82.50 165 GLU A C 1
ATOM 1393 O O . GLU A 1 165 ? -13.815 12.184 -9.495 1.00 82.50 165 GLU A O 1
ATOM 1398 N N . LEU A 1 166 ? -13.914 14.370 -8.994 1.00 86.12 166 LEU A N 1
ATOM 1399 C CA . LEU A 1 166 ? -15.324 14.360 -8.600 1.00 86.12 166 LEU A CA 1
ATOM 1400 C C . LEU A 1 166 ? -16.252 13.830 -9.705 1.00 86.12 166 LEU A C 1
ATOM 1402 O O . LEU A 1 166 ? -17.199 13.114 -9.408 1.00 86.12 166 LEU A O 1
ATOM 1406 N N . MET A 1 167 ? -15.992 14.170 -10.970 1.00 87.69 167 MET A N 1
ATOM 1407 C CA . MET A 1 167 ? -16.851 13.747 -12.085 1.00 87.69 167 MET A CA 1
ATOM 1408 C C . MET A 1 167 ? -16.827 12.231 -12.284 1.00 87.69 167 MET A C 1
ATOM 1410 O O . MET A 1 167 ? -17.883 11.623 -12.432 1.00 87.69 167 MET A O 1
ATOM 1414 N N . GLN A 1 168 ? -15.638 11.627 -12.217 1.00 84.75 168 GLN A N 1
ATOM 1415 C CA . GLN A 1 168 ? -15.490 10.177 -12.283 1.00 84.75 168 GLN A CA 1
ATOM 1416 C C . GLN A 1 168 ? -16.155 9.512 -11.073 1.00 84.75 168 GLN A C 1
ATOM 1418 O O . GLN A 1 168 ? -16.851 8.514 -11.226 1.00 84.75 168 GLN A O 1
ATOM 1423 N N . ASP A 1 169 ? -15.997 10.090 -9.876 1.00 88.94 169 ASP A N 1
ATOM 1424 C CA . ASP A 1 169 ? -16.648 9.575 -8.669 1.00 88.94 169 ASP A CA 1
ATOM 1425 C C . ASP A 1 169 ? -18.182 9.590 -8.792 1.00 88.94 169 ASP A C 1
ATOM 1427 O O . ASP A 1 169 ? -18.848 8.624 -8.430 1.00 88.94 169 ASP A O 1
ATOM 1431 N N . LEU A 1 170 ? -18.769 10.658 -9.336 1.00 90.00 170 LEU A N 1
ATOM 1432 C CA . LEU A 1 170 ? -20.219 10.736 -9.537 1.00 90.00 170 LEU A CA 1
ATOM 1433 C C . LEU A 1 170 ? -20.720 9.714 -10.565 1.00 90.00 170 LEU A C 1
ATOM 1435 O O . LEU A 1 170 ? -21.802 9.152 -10.389 1.00 90.00 170 LEU A O 1
ATOM 1439 N N . GLU A 1 171 ? -19.950 9.460 -11.620 1.00 89.50 171 GLU A N 1
ATOM 1440 C CA . GLU A 1 171 ? -20.289 8.462 -12.635 1.00 89.50 171 GLU A CA 1
ATOM 1441 C C . GLU A 1 171 ? -20.215 7.033 -12.080 1.00 89.50 171 GLU A C 1
ATOM 1443 O O . GLU A 1 171 ? -21.152 6.254 -12.251 1.00 89.50 171 GLU A O 1
ATOM 1448 N N . ASP A 1 172 ? -19.159 6.709 -11.337 1.00 90.62 172 ASP A N 1
ATOM 1449 C CA . ASP A 1 172 ? -19.009 5.431 -10.638 1.00 90.62 172 ASP A CA 1
ATOM 1450 C C . ASP A 1 172 ? -20.163 5.205 -9.635 1.00 90.62 172 ASP A C 1
ATOM 1452 O O . ASP A 1 172 ? -20.766 4.129 -9.615 1.00 90.62 172 ASP A O 1
ATOM 1456 N N . ILE A 1 173 ? -20.545 6.232 -8.861 1.00 91.00 173 ILE A N 1
ATOM 1457 C CA . ILE A 1 173 ? -21.703 6.175 -7.948 1.00 91.00 173 ILE A CA 1
ATOM 1458 C C . ILE A 1 173 ? -23.000 5.935 -8.726 1.00 91.00 173 ILE A C 1
ATOM 1460 O O . ILE A 1 173 ? -23.823 5.115 -8.315 1.00 91.00 173 ILE A O 1
ATOM 1464 N N . ARG A 1 174 ? -23.188 6.618 -9.862 1.00 90.44 174 ARG A N 1
ATOM 1465 C CA . ARG A 1 174 ? -24.352 6.420 -10.739 1.00 90.44 174 ARG A CA 1
ATOM 1466 C C . ARG A 1 174 ? -24.413 4.994 -11.291 1.00 90.44 174 ARG A C 1
ATOM 1468 O O . ARG A 1 174 ? -25.506 4.453 -11.428 1.00 90.44 174 ARG A O 1
ATOM 1475 N N . ASN A 1 175 ? -23.262 4.379 -11.549 1.00 90.38 175 ASN A N 1
ATOM 1476 C CA . ASN A 1 175 ? -23.142 2.980 -11.962 1.00 90.38 175 ASN A CA 1
ATOM 1477 C C . ASN A 1 175 ? -23.326 1.983 -10.798 1.00 90.38 175 ASN A C 1
ATOM 1479 O O . ASN A 1 175 ? -23.137 0.783 -10.985 1.00 90.38 175 ASN A O 1
ATOM 1483 N N . GLY A 1 176 ? -23.684 2.456 -9.598 1.00 88.50 176 GLY A N 1
ATOM 1484 C CA . GLY A 1 176 ? -23.897 1.621 -8.415 1.00 88.50 176 GLY A CA 1
ATOM 1485 C C . GLY A 1 176 ? -22.605 1.123 -7.765 1.00 88.50 176 GLY A C 1
ATOM 1486 O O . GLY A 1 176 ? -22.646 0.202 -6.951 1.00 88.50 176 GLY A O 1
ATOM 1487 N N . ILE A 1 177 ? -21.451 1.703 -8.108 1.00 91.50 177 ILE A N 1
ATOM 1488 C CA . ILE A 1 177 ? -20.158 1.307 -7.556 1.00 91.50 177 ILE A CA 1
ATOM 1489 C C . ILE A 1 177 ? -19.923 2.032 -6.232 1.00 91.50 177 ILE A C 1
ATOM 1491 O O . ILE A 1 177 ? -19.978 3.259 -6.142 1.00 91.50 177 ILE A O 1
ATOM 1495 N N . GLN A 1 178 ? -19.591 1.274 -5.189 1.00 92.06 178 GLN A N 1
ATOM 1496 C CA . GLN A 1 178 ? -19.201 1.859 -3.913 1.00 92.06 178 GLN A CA 1
ATOM 1497 C C . GLN A 1 178 ? -17.791 2.456 -4.014 1.00 92.06 178 GLN A C 1
ATOM 1499 O O . GLN A 1 178 ? -16.828 1.737 -4.277 1.00 92.06 178 GLN A O 1
ATOM 1504 N N . ILE A 1 179 ? -17.639 3.748 -3.728 1.00 92.88 179 ILE A N 1
ATOM 1505 C CA . ILE A 1 179 ? -16.333 4.422 -3.741 1.00 92.88 179 ILE A CA 1
ATOM 1506 C C . ILE A 1 179 ? -15.837 4.628 -2.321 1.00 92.88 179 ILE A C 1
ATOM 1508 O O . ILE A 1 179 ? -16.564 5.100 -1.448 1.00 92.88 179 ILE A O 1
ATOM 1512 N N . VAL A 1 180 ? -14.571 4.292 -2.097 1.00 92.50 180 VAL A N 1
ATOM 1513 C CA . VAL A 1 180 ? -13.885 4.538 -0.833 1.00 92.50 180 VAL A CA 1
ATOM 1514 C C . VAL A 1 180 ? -12.511 5.135 -1.115 1.00 92.50 180 VAL A C 1
ATOM 1516 O O . VAL A 1 180 ? -11.719 4.563 -1.856 1.00 92.50 180 VAL A O 1
ATOM 1519 N N . HIS A 1 181 ? -12.195 6.269 -0.495 1.00 91.75 181 HIS A N 1
ATOM 1520 C CA . HIS A 1 181 ? -10.867 6.879 -0.593 1.00 91.75 181 HIS A CA 1
ATOM 1521 C C . HIS A 1 181 ? -9.926 6.278 0.456 1.00 91.75 181 HIS A C 1
ATOM 1523 O O . HIS A 1 181 ? -10.261 6.208 1.644 1.00 91.75 181 HIS A O 1
ATOM 1529 N N . ALA 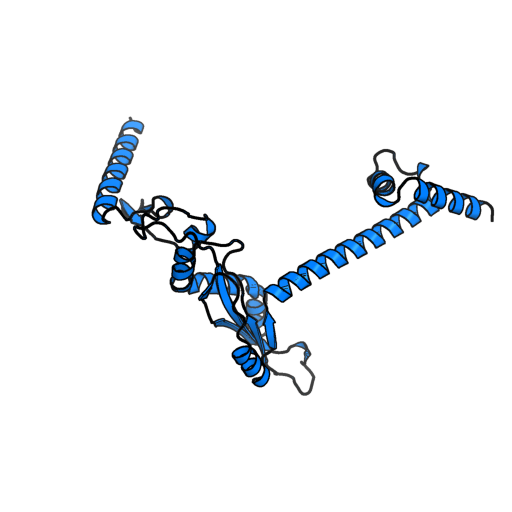A 1 182 ? -8.732 5.850 0.038 1.00 90.75 182 ALA A N 1
ATOM 1530 C CA . ALA A 1 182 ? -7.765 5.198 0.923 1.00 90.75 182 ALA A CA 1
ATOM 1531 C C . ALA A 1 182 ? -7.337 6.109 2.085 1.00 90.75 182 ALA A C 1
ATOM 1533 O O . ALA A 1 182 ? -7.207 5.650 3.221 1.00 90.75 182 ALA A O 1
ATOM 1534 N N . SER A 1 183 ? -7.194 7.413 1.832 1.00 88.56 183 SER A N 1
ATOM 1535 C CA . SER A 1 183 ? -6.875 8.391 2.876 1.00 88.56 183 SER A CA 1
ATOM 1536 C C . SER A 1 183 ? -7.936 8.463 3.976 1.00 88.56 183 SER A C 1
ATOM 1538 O O . SER A 1 183 ? -7.616 8.717 5.137 1.00 88.56 183 SER A O 1
ATOM 1540 N N . ASP A 1 184 ? -9.205 8.275 3.613 1.00 91.69 184 ASP A N 1
ATOM 1541 C CA . ASP A 1 184 ? -10.328 8.396 4.540 1.00 91.69 184 ASP A CA 1
ATOM 1542 C C . ASP A 1 184 ? -10.446 7.119 5.382 1.00 91.69 184 ASP A C 1
ATOM 1544 O O . ASP A 1 184 ? -10.697 7.196 6.586 1.00 91.69 184 ASP A O 1
ATOM 1548 N N . MET A 1 185 ? -10.128 5.958 4.794 1.00 88.50 185 MET A N 1
ATOM 1549 C CA . MET A 1 185 ? -9.930 4.713 5.544 1.00 88.50 185 MET A CA 1
ATOM 1550 C C . MET A 1 185 ? -8.803 4.835 6.575 1.00 88.50 185 MET A C 1
ATOM 1552 O O . MET A 1 185 ? -9.015 4.509 7.738 1.00 88.50 185 MET A O 1
ATOM 1556 N N . GLU A 1 186 ? -7.628 5.346 6.186 1.00 89.25 186 GLU A N 1
ATOM 1557 C CA . GLU A 1 186 ? -6.481 5.509 7.097 1.00 89.25 186 GLU A CA 1
ATOM 1558 C C . GLU A 1 186 ? -6.823 6.404 8.301 1.00 89.25 186 GLU A C 1
ATOM 1560 O O . GLU A 1 186 ? -6.449 6.102 9.443 1.00 89.25 186 GLU A O 1
ATOM 1565 N N . LYS A 1 187 ? -7.556 7.500 8.060 1.00 90.88 187 LYS A N 1
ATOM 1566 C CA . LYS A 1 187 ? -8.039 8.395 9.121 1.00 90.88 187 LYS A CA 1
ATOM 1567 C C . LYS A 1 187 ? -9.016 7.678 10.045 1.00 90.88 187 LYS A C 1
ATOM 1569 O O . LYS A 1 187 ? -8.792 7.665 11.256 1.00 90.88 187 LYS A O 1
ATOM 1574 N N . ARG A 1 188 ? -10.030 7.019 9.479 1.00 91.38 188 ARG A N 1
ATOM 1575 C CA . ARG A 1 188 ? -11.040 6.281 10.243 1.00 91.38 188 ARG A CA 1
ATOM 1576 C C . ARG A 1 188 ? -10.415 5.168 11.083 1.00 91.38 188 ARG A C 1
ATOM 1578 O O . ARG A 1 188 ? -10.751 5.018 12.252 1.00 91.38 188 ARG A O 1
ATOM 1585 N N . ASP A 1 189 ? -9.464 4.420 10.535 1.00 91.69 189 ASP A N 1
ATOM 1586 C CA . ASP A 1 189 ? -8.761 3.360 11.262 1.00 91.69 189 ASP A CA 1
ATOM 1587 C C . ASP A 1 189 ? -7.910 3.914 12.405 1.00 91.69 189 ASP A C 1
ATOM 1589 O O . ASP A 1 189 ? -7.861 3.335 13.498 1.00 91.69 189 ASP A O 1
ATOM 1593 N N . SER A 1 190 ? -7.270 5.062 12.181 1.00 91.56 190 SER A N 1
ATOM 1594 C CA . SER A 1 190 ? -6.498 5.766 13.204 1.00 91.56 190 SER A CA 1
ATOM 1595 C C . SER A 1 190 ? -7.389 6.265 14.342 1.00 91.56 190 SER A C 1
ATOM 1597 O O . SER A 1 190 ? -7.039 6.093 15.511 1.00 91.56 190 SER A O 1
ATOM 1599 N N . GLU A 1 191 ? -8.551 6.831 14.022 1.00 93.88 191 GLU A N 1
ATOM 1600 C CA . GLU A 1 191 ? -9.563 7.267 14.990 1.00 93.88 191 GLU A CA 1
ATOM 1601 C C . GLU A 1 191 ? -10.145 6.080 15.762 1.00 93.88 191 GLU A C 1
ATOM 1603 O O . GLU A 1 191 ? -10.080 6.062 16.989 1.00 93.88 191 GLU A O 1
ATOM 1608 N N . ASN A 1 192 ? -10.563 5.017 15.072 1.00 93.62 192 ASN A N 1
ATOM 1609 C CA . ASN A 1 192 ? -11.041 3.778 15.689 1.00 93.62 192 ASN A CA 1
ATOM 1610 C C . ASN A 1 192 ? -9.992 3.150 16.618 1.00 93.62 192 ASN A C 1
ATOM 1612 O O . ASN A 1 192 ? -10.313 2.569 17.655 1.00 93.62 192 ASN A O 1
ATOM 1616 N N . LYS A 1 193 ? -8.705 3.215 16.257 1.00 93.38 193 LYS A N 1
ATOM 1617 C CA . LYS A 1 193 ? -7.611 2.724 17.106 1.00 93.38 193 LYS A CA 1
ATOM 1618 C C . LYS A 1 193 ? -7.417 3.601 18.342 1.00 93.38 193 LYS A C 1
ATOM 1620 O O . LYS A 1 193 ? -7.130 3.062 19.410 1.00 93.38 193 LYS A O 1
ATOM 1625 N N . ARG A 1 194 ? -7.558 4.923 18.217 1.00 93.44 194 ARG A N 1
ATOM 1626 C CA . ARG A 1 194 ? -7.519 5.855 19.356 1.00 93.44 194 ARG A CA 1
ATOM 1627 C C . ARG A 1 194 ? -8.693 5.610 20.298 1.00 93.44 194 ARG A C 1
ATOM 1629 O O . ARG A 1 194 ? -8.464 5.465 21.494 1.00 93.44 194 ARG A O 1
ATOM 1636 N N . GLU A 1 195 ? -9.895 5.460 19.758 1.00 94.44 195 GLU A N 1
ATOM 1637 C CA . GLU A 1 195 ? -11.106 5.222 20.541 1.00 94.44 195 GLU A CA 1
ATOM 1638 C C . GLU A 1 195 ? -11.048 3.881 21.283 1.00 94.44 195 GLU A C 1
ATOM 1640 O O . GLU A 1 195 ? -11.213 3.836 22.498 1.00 94.44 195 GLU A O 1
ATOM 1645 N N . ARG A 1 196 ? -10.647 2.794 20.609 1.00 94.00 196 ARG A N 1
ATOM 1646 C CA . ARG A 1 196 ? -10.429 1.494 21.274 1.00 94.00 196 ARG A CA 1
ATOM 1647 C C . ARG A 1 196 ? -9.408 1.572 22.407 1.00 94.00 196 ARG A C 1
ATOM 1649 O O . ARG A 1 196 ? -9.593 0.951 23.449 1.00 94.00 196 ARG A O 1
ATOM 1656 N N . ARG A 1 197 ? -8.321 2.332 22.225 1.00 92.88 197 ARG A N 1
ATOM 1657 C CA . ARG A 1 197 ? -7.317 2.550 23.281 1.00 92.88 197 ARG A CA 1
ATOM 1658 C C . ARG A 1 197 ? -7.891 3.344 24.450 1.00 92.88 197 ARG A C 1
ATOM 1660 O O . ARG A 1 197 ? -7.560 3.031 25.590 1.00 92.88 197 ARG A O 1
ATOM 1667 N N . ARG A 1 198 ? -8.739 4.338 24.179 1.00 91.88 198 ARG A N 1
ATOM 1668 C CA . ARG A 1 198 ? -9.432 5.122 25.204 1.00 91.88 198 ARG A CA 1
ATOM 1669 C C . ARG A 1 198 ? -10.375 4.240 26.019 1.00 91.88 198 ARG A C 1
ATOM 1671 O O . ARG A 1 198 ? -10.211 4.167 27.230 1.00 91.88 198 ARG A O 1
ATOM 1678 N N . GLN A 1 199 ? -11.253 3.488 25.362 1.00 93.62 199 GLN A N 1
ATOM 1679 C CA . GLN A 1 199 ? -12.192 2.573 26.020 1.00 93.62 199 GLN A CA 1
ATOM 1680 C C . GLN A 1 199 ? -11.474 1.489 26.833 1.00 93.62 199 GLN A C 1
ATOM 1682 O O . GLN A 1 199 ? -11.859 1.192 27.964 1.00 93.62 199 GLN A O 1
ATOM 1687 N N . ALA A 1 200 ? -10.389 0.921 26.293 1.00 91.75 200 ALA A N 1
ATOM 1688 C CA . ALA A 1 200 ? -9.565 -0.042 27.020 1.00 91.75 200 ALA A CA 1
ATOM 1689 C C . ALA A 1 200 ? -8.902 0.584 28.257 1.00 91.75 200 ALA A C 1
ATOM 1691 O O . ALA A 1 200 ? -8.837 -0.064 29.302 1.00 91.75 200 ALA A O 1
ATOM 1692 N N . ARG A 1 201 ? -8.444 1.841 28.162 1.00 88.62 201 ARG A N 1
ATOM 1693 C CA . ARG A 1 201 ? -7.881 2.581 29.298 1.00 88.62 201 ARG A CA 1
ATOM 1694 C C . ARG A 1 201 ? -8.945 2.866 30.354 1.00 88.62 201 ARG A C 1
ATOM 1696 O O . ARG A 1 201 ? -8.705 2.570 31.514 1.00 88.62 201 ARG A O 1
A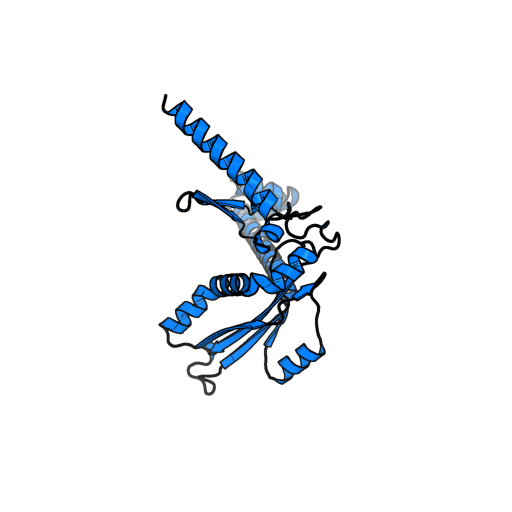TOM 1703 N N . GLU A 1 202 ? -10.116 3.361 29.966 1.00 91.06 202 GLU A N 1
ATOM 1704 C CA . GLU A 1 202 ? -11.237 3.619 30.882 1.00 91.06 202 GLU A CA 1
ATOM 1705 C C . GLU A 1 202 ? -11.696 2.332 31.582 1.00 91.06 202 GLU A C 1
ATOM 1707 O O . GLU A 1 202 ? -11.868 2.308 32.797 1.00 91.06 202 GLU A O 1
ATOM 1712 N N . SER A 1 203 ? -11.797 1.221 30.848 1.00 91.19 203 SER A N 1
ATOM 1713 C CA . SER A 1 203 ? -12.135 -0.089 31.420 1.00 91.19 203 SER A CA 1
ATOM 1714 C C . SER A 1 203 ? -11.054 -0.600 32.377 1.00 91.19 203 SER A C 1
ATOM 1716 O O . SER A 1 203 ? -11.362 -1.201 33.404 1.00 91.19 203 SER A O 1
ATOM 1718 N N . ALA A 1 204 ? -9.776 -0.373 32.059 1.00 88.75 204 ALA A N 1
ATOM 1719 C CA . ALA A 1 204 ? -8.668 -0.732 32.938 1.00 88.75 204 ALA A CA 1
ATOM 1720 C C . ALA A 1 204 ? -8.664 0.106 34.223 1.00 88.75 204 ALA A C 1
ATOM 1722 O O . ALA A 1 204 ? -8.488 -0.468 35.294 1.00 88.75 204 ALA A O 1
ATOM 1723 N N . VAL A 1 205 ? -8.927 1.412 34.122 1.00 88.50 205 VAL A N 1
ATOM 1724 C CA . VAL A 1 205 ? -9.085 2.309 35.274 1.00 88.50 205 VAL A CA 1
ATOM 1725 C C . VAL A 1 205 ? -10.258 1.857 36.142 1.00 88.50 205 VAL A C 1
ATOM 1727 O O . VAL A 1 205 ? -10.050 1.622 37.322 1.00 88.50 205 VAL A O 1
ATOM 1730 N N . ARG A 1 206 ? -11.439 1.585 35.569 1.00 88.50 206 ARG A N 1
ATOM 1731 C CA . ARG A 1 206 ? -12.601 1.075 36.327 1.00 88.50 206 ARG A CA 1
ATOM 1732 C C . ARG A 1 206 ? -12.310 -0.235 37.063 1.00 88.50 206 ARG A C 1
ATOM 1734 O O . ARG A 1 206 ? -12.732 -0.416 38.201 1.00 88.50 206 ARG A O 1
ATOM 1741 N N . ARG A 1 207 ? -11.585 -1.167 36.430 1.00 87.69 207 ARG A N 1
ATOM 1742 C CA . ARG A 1 207 ? -11.159 -2.416 37.092 1.00 87.69 207 ARG A CA 1
ATOM 1743 C C . ARG A 1 207 ? -10.203 -2.149 38.251 1.00 87.69 207 ARG A C 1
ATOM 1745 O O . ARG A 1 207 ? -10.255 -2.872 39.239 1.00 87.69 207 ARG A O 1
ATOM 1752 N N . LEU A 1 208 ? -9.339 -1.146 38.120 1.00 86.06 208 LEU A N 1
ATOM 1753 C CA . LEU A 1 208 ? -8.400 -0.761 39.163 1.00 86.06 208 LEU A CA 1
ATOM 1754 C C . LEU A 1 208 ? -9.112 -0.060 40.325 1.00 86.06 208 LEU A C 1
ATOM 1756 O O . LEU A 1 208 ? -8.899 -0.456 41.461 1.00 86.06 208 LEU A O 1
ATOM 1760 N N . GLU A 1 209 ? -10.017 0.884 40.051 1.00 86.62 209 GLU A N 1
ATOM 1761 C CA . GLU A 1 209 ? -10.863 1.522 41.073 1.00 86.62 209 GLU A CA 1
ATOM 1762 C C . GLU A 1 209 ? -11.659 0.479 41.865 1.00 86.62 209 GLU A C 1
ATOM 1764 O O . GLU A 1 209 ? -11.681 0.523 43.090 1.00 86.62 209 GLU A O 1
ATOM 1769 N N . LYS A 1 210 ? -12.250 -0.512 41.179 1.00 86.94 210 LYS A N 1
ATOM 1770 C CA . LYS A 1 210 ? -12.964 -1.612 41.838 1.00 86.94 210 LYS A CA 1
ATOM 1771 C C . LYS A 1 210 ? -12.049 -2.422 42.765 1.00 86.94 210 LYS A C 1
ATOM 1773 O O . LYS A 1 210 ? -12.420 -2.671 43.903 1.00 86.94 210 LYS A O 1
ATOM 1778 N N . LYS A 1 211 ? -10.852 -2.798 42.301 1.00 84.50 211 LYS A N 1
ATOM 1779 C CA . LYS A 1 211 ? -9.866 -3.524 43.122 1.00 84.50 211 LYS A CA 1
ATOM 1780 C C . LYS A 1 211 ? -9.417 -2.721 44.345 1.00 84.50 211 LYS A C 1
ATOM 1782 O O . LYS A 1 211 ? -9.236 -3.302 45.409 1.00 84.50 211 LYS A O 1
ATOM 1787 N N . LEU A 1 212 ? -9.225 -1.410 44.189 1.00 83.12 212 LEU A N 1
ATOM 1788 C CA . LEU A 1 212 ? -8.862 -0.516 45.289 1.00 83.12 212 LEU A CA 1
ATOM 1789 C C . LEU A 1 212 ? -9.995 -0.404 46.309 1.00 83.12 212 LEU A C 1
ATOM 1791 O O . LEU A 1 212 ? -9.735 -0.444 47.502 1.00 83.12 212 LEU A O 1
ATOM 1795 N N . LEU A 1 213 ? -11.245 -0.344 45.853 1.00 82.56 213 LEU A N 1
ATOM 1796 C CA . LEU A 1 213 ? -12.402 -0.302 46.741 1.00 82.56 213 LEU A CA 1
ATOM 1797 C C . LEU A 1 213 ? -12.643 -1.635 47.478 1.00 82.56 213 LEU A C 1
ATOM 1799 O O . LEU A 1 213 ? -13.162 -1.620 48.586 1.00 82.56 213 LEU A O 1
ATOM 1803 N N . GLU A 1 214 ? -12.275 -2.776 46.885 1.00 81.31 214 GLU A N 1
ATOM 1804 C CA . GLU A 1 214 ? -12.416 -4.107 47.505 1.00 81.31 214 GLU A CA 1
ATOM 1805 C C . GLU A 1 214 ? -11.274 -4.442 48.478 1.00 81.31 214 GLU A C 1
ATOM 1807 O O . GLU A 1 214 ? -11.530 -4.899 49.588 1.00 81.31 214 GLU A O 1
ATOM 1812 N N . ASN A 1 215 ? -10.017 -4.219 48.079 1.00 79.25 215 ASN A N 1
ATOM 1813 C CA . ASN A 1 215 ? -8.850 -4.699 48.832 1.00 79.25 215 ASN A CA 1
ATOM 1814 C C . ASN A 1 215 ? -8.026 -3.565 49.468 1.00 79.25 215 ASN A C 1
ATOM 1816 O O . ASN A 1 215 ? -7.236 -3.808 50.381 1.00 79.25 215 ASN A O 1
ATOM 1820 N N . GLY A 1 216 ? -8.197 -2.324 49.010 1.00 76.56 216 GLY A N 1
ATOM 1821 C CA . GLY A 1 216 ? -7.378 -1.172 49.390 1.00 76.56 216 GLY A CA 1
ATOM 1822 C C . GLY A 1 216 ? -6.075 -1.064 48.606 1.00 76.56 216 GLY A C 1
ATOM 1823 O O . GLY A 1 216 ? -5.476 -2.054 48.185 1.00 76.56 216 GLY A O 1
ATOM 1824 N N . TYR A 1 217 ? -5.604 0.161 48.447 1.00 75.44 217 TYR A N 1
ATOM 1825 C CA . TYR A 1 217 ? -4.332 0.548 47.863 1.00 75.44 217 TYR A CA 1
ATOM 1826 C C . TYR A 1 217 ? -3.133 -0.032 48.621 1.00 75.44 217 TYR A C 1
ATOM 1828 O O . TYR A 1 217 ? -2.171 -0.488 48.000 1.00 75.44 217 TYR A O 1
ATOM 1836 N N . GLU A 1 218 ? -3.189 -0.084 49.954 1.00 74.69 218 GLU A N 1
ATOM 1837 C CA . GLU A 1 218 ? -2.088 -0.617 50.770 1.00 74.69 218 GLU A CA 1
ATOM 1838 C C . GLU A 1 218 ? -1.910 -2.133 50.632 1.00 74.69 218 GLU A C 1
ATOM 1840 O O . GLU A 1 218 ? -0.795 -2.633 50.789 1.00 74.69 218 GLU A O 1
ATOM 1845 N N . SER A 1 219 ? -2.973 -2.853 50.256 1.00 76.06 219 SER A N 1
ATOM 1846 C CA . SER A 1 219 ? -2.919 -4.296 49.993 1.00 76.06 219 SER A CA 1
ATOM 1847 C C . SER A 1 219 ? -2.189 -4.648 48.692 1.00 76.06 219 SER A C 1
ATOM 1849 O O . SER A 1 219 ? -1.798 -5.799 48.489 1.00 76.06 219 SER A O 1
ATOM 1851 N N . LEU A 1 220 ? -1.988 -3.672 47.797 1.00 77.19 220 LEU A N 1
ATOM 1852 C CA . LEU A 1 220 ? -1.284 -3.891 46.541 1.00 77.19 220 LEU A CA 1
ATOM 1853 C C . LEU A 1 220 ? 0.221 -4.020 46.787 1.00 77.19 220 LEU A C 1
ATOM 1855 O O . LEU A 1 220 ? 0.860 -3.119 47.344 1.00 77.19 220 LEU A O 1
ATOM 1859 N N . GLU A 1 221 ? 0.815 -5.101 46.272 1.00 78.62 221 GLU A N 1
ATOM 1860 C CA . GLU A 1 221 ? 2.261 -5.320 46.336 1.00 78.62 221 GLU A CA 1
ATOM 1861 C C . GLU A 1 221 ? 3.036 -4.098 45.821 1.00 78.62 221 GLU A C 1
ATOM 1863 O O . GLU A 1 221 ? 2.725 -3.525 44.768 1.00 78.62 221 GLU A O 1
ATOM 1868 N N . LYS A 1 222 ? 4.100 -3.736 46.548 1.00 72.19 222 LYS A N 1
ATOM 1869 C CA . LYS A 1 222 ? 4.905 -2.521 46.336 1.00 72.19 222 LYS A CA 1
ATOM 1870 C C . LYS A 1 222 ? 5.476 -2.383 44.917 1.00 72.19 222 LYS A C 1
ATOM 1872 O O . LYS A 1 222 ? 5.689 -1.267 44.453 1.00 72.19 222 LYS A O 1
ATOM 1877 N N . PHE A 1 223 ? 5.704 -3.495 44.216 1.00 75.00 223 PHE A N 1
ATOM 1878 C CA . PHE A 1 223 ? 6.228 -3.517 42.844 1.00 75.00 223 PHE A CA 1
ATOM 1879 C C . PHE A 1 223 ? 5.223 -4.026 41.799 1.00 75.00 223 PHE A C 1
ATOM 1881 O O . PHE A 1 223 ? 5.612 -4.293 40.661 1.00 75.00 223 PHE A O 1
ATOM 1888 N N . SER A 1 224 ? 3.939 -4.137 42.151 1.00 82.81 224 SER A N 1
ATOM 1889 C CA . SER A 1 224 ? 2.911 -4.590 41.214 1.00 82.81 224 SER A CA 1
ATOM 1890 C C . SER A 1 224 ? 2.663 -3.587 40.085 1.00 82.81 224 SER A C 1
ATOM 1892 O O . SER A 1 224 ? 2.799 -2.366 40.225 1.00 82.81 224 SER A O 1
ATOM 1894 N N . VAL A 1 225 ? 2.255 -4.126 38.935 1.00 80.19 225 VAL A N 1
ATOM 1895 C CA . VAL A 1 225 ? 1.815 -3.340 37.774 1.00 80.19 225 VAL A CA 1
ATOM 1896 C C . VAL A 1 225 ? 0.586 -2.495 38.126 1.00 80.19 225 VAL A C 1
ATOM 1898 O O . VAL A 1 225 ? 0.488 -1.351 37.689 1.00 80.19 225 VAL A O 1
ATOM 1901 N N . ASP A 1 226 ? -0.304 -3.027 38.966 1.00 80.06 226 ASP A N 1
ATOM 1902 C CA . ASP A 1 226 ? -1.527 -2.355 39.406 1.00 80.06 226 ASP A CA 1
ATOM 1903 C C . ASP A 1 226 ? -1.221 -1.121 40.271 1.00 80.06 226 ASP A C 1
ATOM 1905 O O . ASP A 1 226 ? -1.803 -0.067 40.025 1.00 80.06 226 ASP A O 1
ATOM 1909 N N . ARG A 1 227 ? -0.243 -1.190 41.189 1.00 80.00 227 ARG A N 1
ATOM 1910 C CA . ARG A 1 227 ? 0.174 -0.032 42.003 1.00 80.00 227 ARG A CA 1
ATOM 1911 C C . ARG A 1 227 ? 0.783 1.084 41.152 1.00 80.00 227 ARG A C 1
ATOM 1913 O O . ARG A 1 227 ? 0.356 2.229 41.232 1.00 80.00 227 ARG A O 1
ATOM 1920 N N . ARG A 1 228 ? 1.687 0.736 40.226 1.00 81.56 228 ARG A N 1
ATOM 1921 C CA . ARG A 1 228 ? 2.261 1.706 39.269 1.00 81.56 228 ARG A CA 1
ATOM 1922 C C . ARG A 1 228 ? 1.205 2.340 38.365 1.00 81.56 228 ARG A C 1
ATOM 1924 O O . ARG A 1 228 ? 1.336 3.501 37.984 1.00 81.56 228 ARG A O 1
ATOM 1931 N N . HIS A 1 229 ? 0.193 1.574 37.961 1.00 83.50 229 HIS A N 1
ATOM 1932 C CA . HIS A 1 229 ? -0.922 2.101 37.184 1.00 83.50 229 HIS A CA 1
ATOM 1933 C C . HIS A 1 229 ? -1.849 2.977 38.027 1.00 83.50 229 HIS A C 1
ATOM 1935 O O . HIS A 1 229 ? -2.333 3.969 37.494 1.00 83.50 229 HIS A O 1
ATOM 1941 N N . ALA A 1 230 ? -2.052 2.674 39.310 1.00 81.31 230 ALA A N 1
ATOM 1942 C CA . ALA A 1 230 ? -2.851 3.504 40.207 1.00 81.31 230 ALA A CA 1
ATOM 1943 C C . ALA A 1 230 ? -2.211 4.887 40.360 1.00 81.31 230 ALA A C 1
ATOM 1945 O O . ALA A 1 230 ? -2.838 5.888 40.014 1.00 81.31 230 ALA A O 1
ATOM 1946 N N . ASP A 1 231 ? -0.925 4.926 40.712 1.00 82.81 231 ASP A N 1
ATOM 1947 C CA . ASP A 1 231 ? -0.171 6.173 40.892 1.00 82.81 231 ASP A CA 1
ATOM 1948 C C . ASP A 1 231 ? -0.154 7.014 39.608 1.00 82.81 231 ASP A C 1
ATOM 1950 O O . ASP A 1 231 ? -0.305 8.233 39.627 1.00 82.81 231 ASP A O 1
ATOM 1954 N N . LYS A 1 232 ? -0.005 6.353 38.452 1.00 84.19 232 LYS A N 1
ATOM 1955 C CA . LYS A 1 232 ? 0.108 7.028 37.154 1.00 84.19 232 LYS A CA 1
ATOM 1956 C C . LYS A 1 232 ? -1.233 7.443 36.543 1.00 84.19 232 LYS A C 1
ATOM 1958 O O . LYS A 1 232 ? -1.251 8.361 35.722 1.00 84.19 232 LYS A O 1
ATOM 1963 N N . TRP A 1 233 ? -2.322 6.714 36.794 1.00 84.38 233 TRP A N 1
ATOM 1964 C CA . TRP A 1 233 ? -3.598 6.914 36.090 1.00 84.38 233 TRP A CA 1
ATOM 1965 C C . TRP A 1 233 ? -4.696 7.540 36.945 1.00 84.38 233 TRP A C 1
ATOM 1967 O O . TRP A 1 233 ? -5.528 8.229 36.363 1.00 84.38 233 TRP A O 1
ATOM 1977 N N . LEU A 1 234 ? -4.717 7.292 38.256 1.00 81.62 234 LEU A N 1
ATOM 1978 C CA . LEU A 1 234 ? -5.733 7.814 39.179 1.00 81.62 234 LEU A CA 1
ATOM 1979 C C . LEU A 1 234 ? -5.237 9.073 39.901 1.00 81.62 234 LEU A C 1
ATOM 1981 O O . LEU A 1 234 ? -6.009 10.011 40.071 1.00 81.62 234 LEU A O 1
ATOM 1985 N N . GLY A 1 235 ? -3.947 9.120 40.247 1.00 80.56 235 GLY A N 1
ATOM 1986 C CA . GLY A 1 235 ? -3.375 10.193 41.061 1.00 80.56 235 GLY A CA 1
ATOM 1987 C C . GLY A 1 235 ? -3.720 10.052 42.549 1.00 80.56 235 GLY A C 1
ATOM 1988 O O . GLY A 1 235 ? -4.608 9.290 42.926 1.00 80.56 235 GLY A O 1
ATOM 1989 N N . GLU A 1 236 ? -2.993 10.776 43.400 1.00 78.62 236 GLU A N 1
ATOM 1990 C CA . GLU A 1 236 ? -3.049 10.618 44.864 1.00 78.62 236 GLU A CA 1
ATOM 1991 C C . GLU A 1 236 ? -4.417 10.999 45.458 1.00 78.62 236 GLU A C 1
ATOM 1993 O O . GLU A 1 236 ? -4.940 10.275 46.303 1.00 78.62 236 GLU A O 1
ATOM 1998 N N . GLU A 1 237 ? -5.045 12.071 44.960 1.00 80.94 237 GLU A N 1
ATOM 1999 C CA . GLU A 1 237 ? -6.359 12.546 45.427 1.00 80.94 237 GLU A CA 1
ATOM 2000 C C . GLU A 1 237 ? -7.459 11.499 45.209 1.00 80.94 237 GLU A C 1
ATOM 2002 O O . GLU A 1 237 ? -8.203 11.156 46.128 1.00 80.94 237 GLU A O 1
ATOM 2007 N N . ARG A 1 238 ? -7.518 10.911 44.009 1.00 81.81 238 ARG A N 1
ATOM 2008 C CA . ARG A 1 238 ? -8.539 9.916 43.663 1.00 81.81 238 ARG A CA 1
ATOM 2009 C C . ARG A 1 238 ? -8.361 8.604 44.426 1.00 81.81 238 ARG A C 1
ATOM 2011 O O . ARG A 1 238 ? -9.343 7.933 44.731 1.00 81.81 238 ARG A O 1
ATOM 2018 N N . ILE A 1 239 ? -7.118 8.223 44.722 1.00 82.31 239 ILE A N 1
ATOM 2019 C CA . ILE A 1 239 ? -6.816 7.042 45.542 1.00 82.31 239 ILE A CA 1
ATOM 2020 C C . ILE A 1 239 ? -7.299 7.267 46.981 1.00 82.31 239 ILE A C 1
ATOM 2022 O O . ILE A 1 239 ? -7.942 6.381 47.541 1.00 82.31 239 ILE A O 1
ATOM 2026 N N . ALA A 1 240 ? -7.057 8.452 47.550 1.00 81.00 240 ALA A N 1
ATOM 2027 C CA . ALA A 1 240 ? -7.526 8.798 48.890 1.00 81.00 240 ALA A CA 1
ATOM 2028 C C . ALA A 1 240 ? -9.063 8.797 48.988 1.00 81.00 240 ALA A C 1
ATOM 2030 O O . ALA A 1 240 ? -9.611 8.259 49.948 1.00 81.00 240 ALA A O 1
ATOM 2031 N N . GLU A 1 241 ? -9.768 9.325 47.981 1.00 83.12 241 GLU A N 1
ATOM 2032 C CA . GLU A 1 241 ? -11.237 9.257 47.904 1.00 83.12 241 GLU A CA 1
ATOM 2033 C C . GLU A 1 241 ? -11.760 7.813 47.894 1.00 83.12 241 GLU A C 1
ATOM 2035 O O . GLU A 1 241 ? -12.729 7.493 48.583 1.00 83.12 241 GLU A O 1
ATOM 2040 N N . LEU A 1 242 ? -11.127 6.929 47.113 1.00 82.69 242 LEU A N 1
ATOM 2041 C CA . LEU A 1 242 ? -11.516 5.519 47.018 1.00 82.69 242 LEU A CA 1
ATOM 2042 C C . LEU A 1 242 ? -11.321 4.771 48.343 1.00 82.69 242 LEU A C 1
ATOM 2044 O O . LEU A 1 242 ? -12.152 3.930 48.681 1.00 82.69 242 LEU A O 1
ATOM 2048 N N . GLU A 1 243 ? -10.277 5.106 49.102 1.00 79.75 243 GLU A N 1
ATOM 2049 C CA . GLU A 1 243 ? -10.054 4.561 50.447 1.00 79.75 243 GLU A CA 1
ATOM 2050 C C . GLU A 1 243 ? -11.076 5.072 51.467 1.00 79.75 243 GLU A C 1
ATOM 2052 O O . GLU A 1 243 ? -11.606 4.287 52.252 1.00 79.75 243 GLU A O 1
ATOM 2057 N N . GLN A 1 244 ? -11.428 6.362 51.435 1.00 80.19 244 GLN A N 1
ATOM 2058 C CA . GLN A 1 244 ? -12.482 6.899 52.308 1.00 80.19 244 GLN A CA 1
ATOM 2059 C C . GLN A 1 244 ? -13.833 6.222 52.035 1.00 80.19 244 GLN A C 1
ATOM 2061 O O . GLN A 1 244 ? -14.479 5.746 52.967 1.00 80.19 244 GLN A O 1
ATOM 2066 N N . MET A 1 245 ? -14.212 6.072 50.760 1.00 78.75 245 MET A N 1
ATOM 2067 C CA . MET A 1 245 ? -15.445 5.369 50.373 1.00 78.75 245 MET A CA 1
ATOM 2068 C C . MET A 1 245 ? -15.452 3.892 50.789 1.00 78.75 245 MET A C 1
ATOM 2070 O O . MET A 1 245 ? -16.517 3.326 51.042 1.00 78.75 245 MET A O 1
ATOM 2074 N N . ARG A 1 246 ? -14.286 3.240 50.847 1.00 78.31 246 ARG A N 1
ATOM 2075 C CA . ARG A 1 246 ? -14.173 1.879 51.377 1.00 78.31 246 ARG A CA 1
ATOM 2076 C C . ARG A 1 246 ? -14.416 1.853 52.889 1.00 78.31 246 ARG A C 1
ATOM 2078 O O . ARG A 1 246 ? -15.220 1.050 53.349 1.00 78.31 246 ARG A O 1
ATOM 2085 N N . LEU A 1 247 ? -13.759 2.733 53.645 1.00 78.69 247 LEU A N 1
ATOM 2086 C CA . LEU A 1 247 ? -13.904 2.815 55.104 1.00 78.69 247 LEU A CA 1
ATOM 2087 C C . LEU A 1 247 ? -15.333 3.168 55.537 1.00 78.69 247 LEU A C 1
ATOM 2089 O O . LEU A 1 247 ? -15.776 2.728 56.593 1.00 78.69 247 LEU A O 1
ATOM 2093 N N . GLU A 1 248 ? -16.053 3.964 54.746 1.00 76.75 248 GLU A N 1
ATOM 2094 C CA . GLU A 1 248 ? -17.477 4.246 54.964 1.00 76.75 248 GLU A CA 1
ATOM 2095 C C . GLU A 1 248 ? -18.343 2.999 54.745 1.00 76.75 248 GLU A C 1
ATOM 2097 O O . GLU A 1 248 ? -19.181 2.690 55.588 1.00 76.75 248 GLU A O 1
ATOM 2102 N N . LYS A 1 249 ? -18.080 2.223 53.685 1.00 74.81 249 LYS A N 1
ATOM 2103 C CA . LYS A 1 249 ? -18.771 0.949 53.416 1.00 74.81 249 LYS A CA 1
ATOM 2104 C C . LYS A 1 249 ? -18.495 -0.153 54.436 1.00 74.81 249 LYS A C 1
ATOM 2106 O O . LYS A 1 249 ? -19.305 -1.058 54.558 1.00 74.81 249 LYS A O 1
ATOM 2111 N N . GLU A 1 250 ? -17.351 -0.124 55.114 1.00 69.69 250 GLU A N 1
ATOM 2112 C CA . GLU A 1 250 ? -17.031 -1.068 56.196 1.00 69.69 250 GLU A CA 1
ATOM 2113 C C . GLU A 1 250 ? -17.691 -0.678 57.537 1.00 69.69 250 GLU A C 1
ATOM 2115 O O . GLU A 1 250 ? -17.687 -1.481 58.470 1.00 69.69 250 GLU A O 1
ATOM 2120 N N . LYS A 1 251 ? -18.231 0.548 57.658 1.00 65.56 251 LYS A N 1
ATOM 2121 C CA . LYS A 1 251 ? -18.909 1.056 58.867 1.00 65.56 251 LYS A CA 1
ATOM 2122 C C . LYS A 1 251 ? -20.437 0.924 58.831 1.00 65.56 251 LYS A C 1
ATOM 2124 O O . LYS A 1 251 ? -21.042 0.994 59.901 1.00 65.56 251 LYS A O 1
ATOM 2129 N N . GLU A 1 252 ? -21.033 0.790 57.646 1.00 54.22 252 GLU A N 1
ATOM 2130 C CA . GLU A 1 252 ? -22.442 0.395 57.447 1.00 54.22 252 GLU A CA 1
ATOM 2131 C C . GLU A 1 252 ? -22.630 -1.119 57.604 1.00 54.22 252 GLU A C 1
ATOM 2133 O O . GLU A 1 252 ? -23.666 -1.511 58.190 1.00 54.22 252 GLU A O 1
#

Secondary structure (DSSP, 8-state):
-HHHHHHHHHHHHHHHHHHHHHHTTT---GGGEEEETTTTEEEE---HHHHHHTT--SEETTTTEEPPS-EEEEEEEEEEEEE-GGGTTSTTTT-EEEEEEEEEESSSS-EEHHHHHHHHHH-HHHHHHHHHHHTHHHHHHHHHTT--EEEEEEEEEEESS----HHHHHHHHHTTPEEEEHHHHHHHHHHHHHHHHHHHHHHHHHHHHHHHHHH-STTS-TT-HHHHHHHHHTHHHHHHHHHHHHHHHTT-

pLDDT: mean 87.66, std 6.17, range [54.22, 95.94]

Radius of gyration: 30.08 Å; chains: 1; bounding box: 82×41×81 Å